Protein AF-A0AAU2PD16-F1 (afdb_monomer)

Radius of gyration: 32.89 Å; Cα contacts (8 Å, |Δi|>4): 254; chains: 1; bounding box: 82×85×107 Å

Secondary structure (DSSP, 8-state):
-------PPPPPP-PPPPPPPHHHHHHHHHHHHTT-SS--SEEEEEEETTTEEEEEEEE-GGGHHHHHHHHHHTT-PPEEEEETTEEEEEEEEEETTEEEEEEEEE-HHHHHHHTT--PPP-------------PPPP---------------------TTS------TTT--BTTBPPTT---EEE-TT--EEETTTS-HHHHHHHT-------TT-----------PPPPP-PPPP-------PPPPPP-----

Sequence (256 aa):
MEQATQTTAPAPTAQEPQPPTFEDAHAVIPLVVLPLEQKPFAVETGEDWPSGWRVHLKFRETRGAGLLEFAALVDVPVTRADTAFGTHLDAITRIRGIEVRASALVSPWEADRLLGTRTPEPTPTVQAEDQAAAHPVPLSTSTLAELPAIMSVLTPNTTPGAEDEGRCVRCGCTDNAACEGGCYWVSNLQLVDLCSACATAEELATMSIIPAEVPDGEQLPAAADTPEPAPIPRLASPLMHRIAVTPALPAEDGQA

Solvent-accessible surface area (backbone atoms only — not comparable to full-atom values): 17164 Å² total; per-residue (Å²): 137,84,82,81,81,79,81,77,76,78,77,80,74,81,75,76,82,76,78,76,48,73,66,58,47,58,64,45,48,62,72,62,52,65,81,41,89,51,68,58,82,44,77,46,78,47,79,43,88,90,73,41,40,33,37,40,37,34,28,47,51,96,37,43,64,30,47,53,49,50,21,62,76,69,74,40,72,77,45,80,45,83,51,101,89,30,28,37,36,39,27,70,50,70,60,92,76,25,39,39,35,33,37,23,55,24,50,60,68,54,49,29,60,73,70,65,45,84,63,78,74,75,72,76,76,73,73,75,75,77,82,75,70,92,73,86,79,79,88,74,87,78,77,94,75,86,85,76,92,73,87,76,75,85,71,84,86,74,62,92,83,63,77,85,71,68,43,18,79,86,82,61,32,30,93,93,46,55,50,92,92,60,56,49,86,39,62,40,99,82,71,47,54,28,31,55,81,71,46,51,75,68,47,55,52,52,66,74,62,68,71,77,77,70,76,90,78,75,81,75,75,77,83,68,86,74,76,81,80,74,84,77,78,81,76,75,79,82,78,82,76,82,80,79,82,77,80,83,78,82,83,82,83,82,83,132

pLDDT: mean 78.24, std 19.33, range [43.53, 98.31]

Foldseek 3Di:
DDDDDDDDDDDPDPDDDDADDLVNQVVVCCVQQVVFPQGAPDWDWDQDPPLGIEIEGEHEQVRVVSVVVSCVVQVFDWDWDQDPQAIKIWTWDDDPSYIYIYIYGYHPVSVCVNVVPPDPDPPPPPPPPPPPDDDDDDDDDDDDDDDDDDPPPDDPPDDPPPDPFQAAPPPRAGPVRADDVGWDWFQAPVRHTHTPVGDDPVSVVVVVPPPPPPDPDDDDPDDDDDPDDDDDPDDDDDDPDPDDDDDDDDDDDDDD

Mean predicted aligned error: 18.47 Å

Structure (mmCIF, N/CA/C/O backbone):
data_AF-A0AAU2PD16-F1
#
_entry.id   AF-A0AAU2PD16-F1
#
loop_
_atom_site.group_PDB
_atom_site.id
_atom_site.type_symbol
_atom_site.label_atom_id
_atom_site.label_alt_id
_atom_site.label_comp_id
_atom_site.label_asym_id
_atom_site.label_entity_id
_atom_site.label_seq_id
_atom_site.pdbx_PDB_ins_code
_atom_site.Cartn_x
_atom_site.Cartn_y
_atom_site.Cartn_z
_atom_site.occupancy
_atom_site.B_iso_or_equiv
_atom_site.auth_seq_id
_atom_site.auth_comp_id
_atom_site.auth_asym_id
_atom_site.auth_atom_id
_atom_site.pdbx_PDB_model_num
ATOM 1 N N . MET A 1 1 ? -43.272 -14.124 60.948 1.00 52.09 1 MET A N 1
ATOM 2 C CA . MET A 1 1 ? -42.737 -14.664 59.683 1.00 52.09 1 MET A CA 1
ATOM 3 C C . MET A 1 1 ? -42.519 -13.475 58.765 1.00 52.09 1 MET A C 1
ATOM 5 O O . MET A 1 1 ? -43.453 -13.046 58.105 1.00 52.09 1 MET A O 1
ATOM 9 N N . GLU A 1 2 ? -41.339 -12.869 58.833 1.00 53.53 2 GLU A N 1
ATOM 10 C CA . GLU A 1 2 ? -40.960 -11.733 57.988 1.00 53.53 2 GLU A CA 1
ATOM 11 C C . GLU A 1 2 ? -40.363 -12.290 56.694 1.00 53.53 2 GLU A C 1
ATOM 13 O O . GLU A 1 2 ? -39.316 -12.934 56.709 1.00 53.53 2 GLU A O 1
ATOM 18 N N . GLN A 1 3 ? -41.076 -12.123 55.580 1.00 59.53 3 GLN A N 1
ATOM 19 C CA . GLN A 1 3 ? -40.548 -12.431 54.256 1.00 59.53 3 GLN A CA 1
ATOM 20 C C . GLN A 1 3 ? -39.703 -11.242 53.799 1.00 59.53 3 GLN A C 1
ATOM 22 O O . GLN A 1 3 ? -40.231 -10.172 53.507 1.00 59.53 3 GLN A O 1
ATOM 27 N N . ALA A 1 4 ? -38.384 -11.427 53.774 1.00 66.88 4 ALA A N 1
ATOM 28 C CA . ALA A 1 4 ? -37.456 -10.460 53.210 1.00 66.88 4 ALA A CA 1
ATOM 29 C C . ALA A 1 4 ? -37.602 -10.447 51.681 1.00 66.88 4 ALA A C 1
ATOM 31 O O . ALA A 1 4 ? -37.248 -11.410 50.999 1.00 66.88 4 ALA A O 1
ATOM 32 N N . THR A 1 5 ? -38.137 -9.355 51.144 1.00 73.56 5 THR A N 1
ATOM 33 C CA . THR A 1 5 ? -38.209 -9.101 49.705 1.00 73.56 5 THR A CA 1
ATOM 34 C C . THR A 1 5 ? -36.791 -8.873 49.179 1.00 73.56 5 THR A C 1
ATOM 36 O O . THR A 1 5 ? -36.165 -7.860 49.486 1.00 73.56 5 THR A O 1
ATOM 39 N N . GLN A 1 6 ? -36.254 -9.820 48.408 1.00 72.69 6 GLN A N 1
ATOM 40 C CA . GLN A 1 6 ? -34.986 -9.627 47.705 1.00 72.69 6 GLN A CA 1
ATOM 41 C C . GLN A 1 6 ? -35.205 -8.676 46.524 1.00 72.69 6 GLN A C 1
ATOM 43 O O . GLN A 1 6 ? -35.798 -9.041 45.509 1.00 72.69 6 GLN A O 1
ATOM 48 N N . THR A 1 7 ? -34.720 -7.443 46.659 1.00 72.44 7 THR A N 1
ATOM 49 C CA . THR A 1 7 ? -34.609 -6.491 45.552 1.00 72.44 7 THR A CA 1
ATOM 50 C C . THR A 1 7 ? -33.578 -7.020 44.558 1.00 72.44 7 THR A C 1
ATOM 52 O O . THR A 1 7 ? -32.378 -7.001 44.823 1.00 72.44 7 THR A O 1
ATOM 55 N N . THR A 1 8 ? -34.045 -7.517 43.415 1.00 77.94 8 THR A N 1
ATOM 56 C CA . THR A 1 8 ? -33.174 -7.911 42.301 1.00 77.94 8 THR A CA 1
ATOM 57 C C . THR A 1 8 ? -32.669 -6.640 41.623 1.00 77.94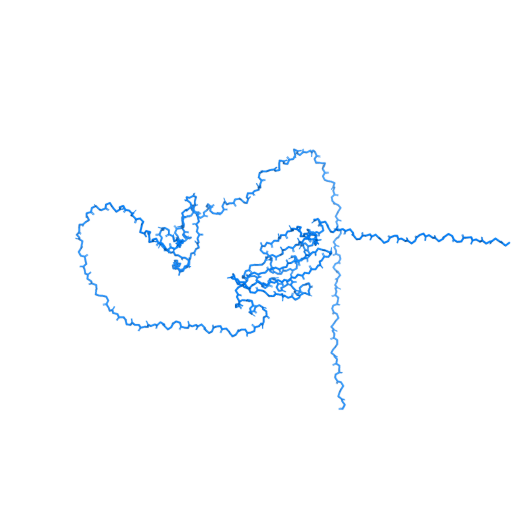 8 THR A C 1
ATOM 59 O O . THR A 1 8 ? -33.468 -5.851 41.118 1.00 77.94 8 THR A O 1
ATOM 62 N N . ALA A 1 9 ? -31.354 -6.409 41.656 1.00 81.38 9 ALA A N 1
ATOM 63 C CA . ALA A 1 9 ? -30.736 -5.288 40.956 1.00 81.38 9 ALA A CA 1
ATOM 64 C C . ALA A 1 9 ? -30.945 -5.439 39.435 1.00 81.38 9 ALA A C 1
ATOM 66 O O . ALA A 1 9 ? -30.851 -6.561 38.927 1.00 81.38 9 ALA A O 1
ATOM 67 N N . PRO A 1 10 ? -31.237 -4.348 38.703 1.00 80.69 10 PRO A N 1
ATOM 68 C CA . PRO A 1 10 ? -31.389 -4.407 37.255 1.00 80.69 10 PRO A CA 1
ATOM 69 C C . PRO A 1 10 ? -30.100 -4.931 36.615 1.00 80.69 10 PRO A C 1
ATOM 71 O O . PRO A 1 10 ? -28.998 -4.545 37.011 1.00 80.69 10 PRO A O 1
ATOM 74 N N . ALA A 1 11 ? -30.249 -5.830 35.639 1.00 80.69 11 ALA A N 1
ATOM 75 C CA . ALA A 1 11 ? -29.126 -6.343 34.868 1.00 80.69 11 ALA A CA 1
ATOM 76 C C . ALA A 1 11 ? -28.382 -5.166 34.210 1.00 80.69 11 ALA A C 1
ATOM 78 O O . ALA A 1 11 ? -29.044 -4.252 33.709 1.00 80.69 11 ALA A O 1
ATOM 79 N N . PRO A 1 12 ? -27.036 -5.158 34.216 1.00 84.94 12 PRO A N 1
ATOM 80 C CA . PRO A 1 12 ? -26.273 -4.101 33.573 1.00 84.94 12 PRO A CA 1
ATOM 81 C C . PRO A 1 12 ? -26.679 -4.029 32.102 1.00 84.94 12 PRO A C 1
ATOM 83 O O . PRO A 1 12 ? -26.596 -5.021 31.376 1.00 84.94 12 PRO A O 1
ATOM 86 N N . THR A 1 13 ? -27.165 -2.865 31.678 1.00 88.00 13 THR A N 1
ATOM 87 C CA . THR A 1 13 ? -27.488 -2.608 30.278 1.00 88.00 13 THR A CA 1
ATOM 88 C C . THR A 1 13 ? -26.213 -2.819 29.471 1.00 88.00 13 THR A C 1
ATOM 90 O O . THR A 1 13 ? -25.194 -2.195 29.768 1.00 88.00 13 THR A O 1
ATOM 93 N N . ALA A 1 14 ? -26.244 -3.725 28.493 1.00 86.56 14 ALA A N 1
ATOM 94 C CA . ALA A 1 14 ? -25.117 -3.924 27.595 1.00 86.56 14 ALA A CA 1
ATOM 95 C C . ALA A 1 14 ? -24.806 -2.583 26.920 1.00 86.56 14 ALA A C 1
ATOM 97 O O . ALA A 1 14 ? -25.652 -2.027 26.222 1.00 86.56 14 ALA A O 1
ATOM 98 N N . GLN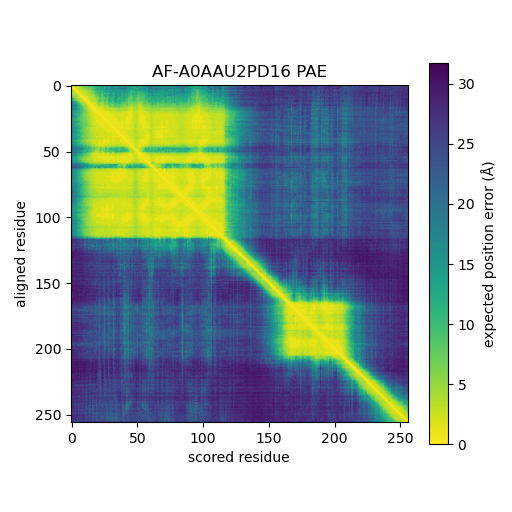 A 1 15 ? -23.627 -2.034 27.204 1.00 84.81 15 GLN A N 1
ATOM 99 C CA . GLN A 1 15 ? -23.193 -0.781 26.610 1.00 84.81 15 GLN A CA 1
ATOM 100 C C . GLN A 1 15 ? -22.997 -1.012 25.113 1.00 84.81 15 GLN A C 1
ATOM 102 O O . GLN A 1 15 ? -22.286 -1.935 24.712 1.00 84.81 15 GLN A O 1
ATOM 107 N N . GLU A 1 16 ? -23.674 -0.206 24.297 1.00 87.00 16 GLU A N 1
ATOM 108 C CA . GLU A 1 16 ? -23.534 -0.260 22.847 1.00 87.00 16 GLU A CA 1
ATOM 109 C C . GLU A 1 16 ? -22.065 0.022 22.489 1.00 87.00 16 GLU A C 1
ATOM 111 O O . GLU A 1 16 ? -21.467 0.942 23.064 1.00 87.00 16 GLU A O 1
ATOM 116 N N . PRO A 1 17 ? -21.438 -0.793 21.621 1.00 86.25 17 PRO A N 1
ATOM 117 C CA . PRO A 1 17 ? -20.046 -0.593 21.252 1.00 86.25 17 PRO A CA 1
ATOM 118 C C . PRO A 1 17 ? -19.889 0.799 20.641 1.00 86.25 17 PRO A C 1
ATOM 120 O O . PRO A 1 17 ? -20.551 1.134 19.660 1.00 86.25 17 PRO A O 1
ATOM 123 N N . GLN A 1 18 ? -19.032 1.622 21.246 1.00 89.94 18 GLN A N 1
ATOM 124 C CA . GLN A 1 18 ? -18.746 2.944 20.702 1.00 89.94 18 GLN A CA 1
ATOM 125 C C . GLN A 1 18 ? -18.066 2.795 19.335 1.00 89.94 18 GLN A C 1
ATOM 127 O O . GLN A 1 18 ? -17.204 1.922 19.183 1.00 89.94 18 GLN A O 1
ATOM 132 N N . PRO A 1 19 ? -18.446 3.614 18.338 1.00 91.06 19 PRO A N 1
ATOM 133 C CA . PRO A 1 19 ? -17.779 3.594 17.050 1.00 91.06 19 PRO A CA 1
ATOM 134 C C . PRO A 1 19 ? -16.311 4.012 17.222 1.00 91.06 19 PRO A C 1
ATOM 136 O O . PRO A 1 19 ? -16.016 4.862 18.067 1.00 91.06 19 PRO A O 1
ATOM 139 N N . PRO A 1 20 ? -15.394 3.432 16.434 1.00 94.31 20 PRO A N 1
ATOM 140 C CA . PRO A 1 20 ? -13.991 3.807 16.487 1.00 94.31 20 PRO A CA 1
ATOM 141 C C . PRO A 1 20 ? -13.785 5.284 16.136 1.00 94.31 20 PRO A C 1
ATOM 143 O O . PRO A 1 20 ? -14.499 5.845 15.302 1.00 94.31 20 PRO A O 1
ATOM 146 N N . THR A 1 21 ? -12.767 5.895 16.733 1.00 95.31 21 THR A N 1
ATOM 147 C CA . THR A 1 21 ? -12.363 7.283 16.482 1.00 95.31 21 THR A CA 1
ATOM 148 C C . THR A 1 21 ? -11.142 7.369 15.557 1.00 95.31 21 THR A C 1
ATOM 150 O O . THR A 1 21 ? -10.461 6.379 15.286 1.00 95.31 21 THR A O 1
ATOM 153 N N . PHE A 1 22 ? -10.823 8.579 15.089 1.00 95.69 22 PHE A N 1
ATOM 154 C CA . PHE A 1 22 ? -9.586 8.847 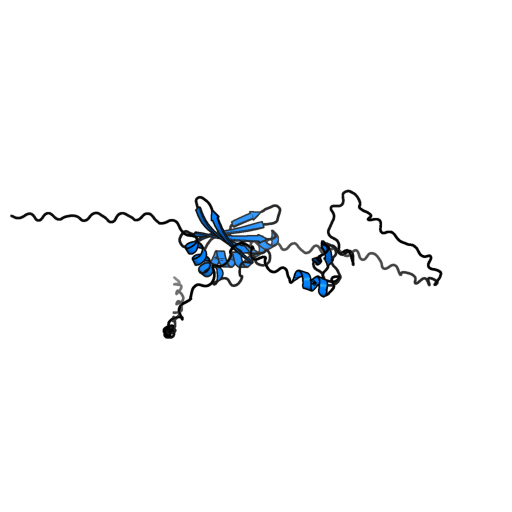14.348 1.00 95.69 22 PHE A CA 1
ATOM 155 C C . PHE A 1 22 ? -8.326 8.521 15.168 1.00 95.69 22 PHE A C 1
ATOM 157 O O . PHE A 1 22 ? -7.347 8.002 14.629 1.00 95.69 22 PHE A O 1
ATOM 164 N N . GLU A 1 23 ? -8.353 8.794 16.476 1.00 96.94 23 GLU A N 1
ATOM 165 C CA . GLU A 1 23 ? -7.248 8.482 17.387 1.00 96.94 23 GLU A CA 1
ATOM 166 C C . GLU A 1 23 ? -7.033 6.967 17.491 1.00 96.94 23 GLU A C 1
ATOM 168 O O . GLU A 1 23 ? -5.894 6.500 17.410 1.00 96.94 23 GLU A O 1
ATOM 173 N N . ASP A 1 24 ? -8.120 6.189 17.553 1.00 96.38 24 ASP A N 1
ATOM 174 C CA . ASP A 1 24 ? -8.054 4.725 17.515 1.00 96.38 24 ASP A CA 1
ATOM 175 C C . ASP A 1 24 ? -7.404 4.230 16.216 1.00 96.38 24 ASP A C 1
ATOM 177 O O . ASP A 1 24 ? -6.543 3.347 16.254 1.00 96.38 24 ASP A O 1
ATOM 181 N N . ALA A 1 25 ? -7.756 4.828 15.070 1.00 97.06 25 ALA A N 1
ATOM 182 C CA . ALA A 1 25 ? -7.154 4.498 13.779 1.00 97.06 25 ALA A CA 1
ATOM 183 C C . ALA A 1 25 ? -5.644 4.793 13.757 1.00 97.06 25 ALA A C 1
ATOM 185 O O . ALA A 1 25 ? -4.845 3.942 13.358 1.00 97.06 25 ALA A O 1
ATOM 186 N N . HIS A 1 26 ? -5.225 5.957 14.259 1.00 97.38 26 HIS A N 1
ATOM 187 C CA . HIS A 1 26 ? -3.807 6.312 14.362 1.00 97.38 26 HIS A CA 1
ATOM 188 C C . HIS A 1 26 ? -3.031 5.402 15.320 1.00 97.38 26 HIS A C 1
ATOM 190 O O . HIS A 1 26 ? -1.882 5.051 15.039 1.00 97.38 26 HIS A O 1
ATOM 196 N N . ALA A 1 27 ? -3.652 4.966 16.417 1.00 97.75 27 ALA A N 1
ATOM 197 C CA . ALA A 1 27 ? -3.045 4.042 17.368 1.00 97.75 27 ALA A CA 1
ATOM 198 C C . ALA A 1 27 ? -2.793 2.644 16.771 1.00 97.75 27 ALA A C 1
ATOM 200 O O . ALA A 1 27 ? -1.928 1.915 17.265 1.00 97.75 27 ALA A O 1
ATOM 201 N N . VAL A 1 28 ? -3.503 2.263 15.702 1.00 97.75 28 VAL A N 1
ATOM 202 C CA . VAL A 1 28 ? -3.284 0.994 14.989 1.00 97.75 28 VAL A CA 1
ATOM 203 C C . VAL A 1 28 ? -2.027 1.029 14.115 1.00 97.75 28 VAL A C 1
ATOM 205 O O . VAL A 1 28 ? -1.348 0.009 14.000 1.00 97.75 28 VAL A O 1
ATOM 208 N N . ILE A 1 29 ? -1.657 2.185 13.556 1.00 98.06 29 ILE A N 1
ATOM 209 C CA . ILE A 1 29 ? -0.507 2.326 12.644 1.00 98.06 29 ILE A CA 1
ATOM 210 C C . ILE A 1 29 ? 0.795 1.738 13.220 1.00 98.06 29 ILE A C 1
ATOM 212 O O . ILE A 1 29 ? 1.386 0.879 12.563 1.00 98.06 29 ILE A O 1
ATOM 216 N N . PRO A 1 30 ? 1.281 2.120 14.420 1.00 98.00 30 PRO A N 1
ATOM 217 C CA . PRO A 1 30 ? 2.531 1.568 14.940 1.00 98.00 30 PRO A CA 1
ATOM 218 C C . PRO A 1 30 ? 2.448 0.062 15.219 1.00 98.00 30 PRO A C 1
ATOM 220 O O . PRO A 1 30 ? 3.465 -0.618 15.113 1.00 98.00 30 PRO A O 1
ATOM 223 N N . LEU A 1 31 ? 1.260 -0.477 15.523 1.00 97.62 31 LEU A N 1
ATOM 224 C CA . LEU A 1 31 ? 1.075 -1.912 15.766 1.00 97.62 31 LEU A CA 1
ATOM 225 C C . LEU A 1 31 ? 1.311 -2.741 14.502 1.00 97.62 31 LEU A C 1
ATOM 227 O O . LEU A 1 31 ? 1.828 -3.850 14.598 1.00 97.62 31 LEU A O 1
ATOM 231 N N . VAL A 1 32 ? 0.953 -2.202 13.333 1.00 97.38 32 VAL A N 1
ATOM 232 C CA . VAL A 1 32 ? 1.101 -2.902 12.049 1.00 97.38 32 VAL A CA 1
ATOM 233 C C . VAL A 1 32 ? 2.365 -2.518 11.297 1.00 97.38 32 VAL A C 1
ATOM 235 O O . VAL A 1 32 ? 2.942 -3.371 10.645 1.00 97.38 32 VAL A O 1
ATOM 238 N N . VAL A 1 33 ? 2.828 -1.267 11.382 1.00 97.56 33 VAL A N 1
ATOM 239 C CA . VAL A 1 33 ? 3.978 -0.790 10.597 1.00 97.56 33 VAL A CA 1
ATOM 240 C C . VAL A 1 33 ? 5.309 -1.110 11.270 1.00 97.56 33 VAL A C 1
ATOM 242 O O . VAL A 1 33 ? 6.275 -1.414 10.570 1.00 97.56 33 VAL A O 1
ATOM 245 N N . LEU A 1 34 ? 5.416 -1.030 12.603 1.00 97.31 34 LEU A N 1
ATOM 246 C CA . LEU A 1 34 ? 6.698 -1.250 13.289 1.00 97.31 34 LEU A CA 1
ATOM 247 C C . LEU A 1 34 ? 7.261 -2.666 13.092 1.00 97.31 34 LEU A C 1
ATOM 249 O O . LEU A 1 34 ? 8.465 -2.740 12.836 1.00 97.31 34 LEU A O 1
ATOM 253 N N . PRO A 1 35 ? 6.456 -3.746 13.131 1.00 97.81 35 PRO A N 1
ATOM 254 C CA . PRO A 1 35 ? 6.973 -5.104 12.957 1.00 97.81 35 PRO A CA 1
ATOM 255 C C . PRO A 1 35 ? 7.452 -5.437 11.537 1.00 97.81 35 PRO A C 1
ATOM 257 O O . PRO A 1 35 ? 8.204 -6.391 11.384 1.00 97.81 35 PRO A O 1
ATOM 260 N N . LEU A 1 36 ? 7.032 -4.685 10.511 1.00 96.25 36 LEU A N 1
ATOM 261 C CA . LEU A 1 36 ? 7.390 -4.980 9.115 1.00 96.25 36 LEU A CA 1
ATOM 262 C C . LEU A 1 36 ? 8.858 -4.660 8.844 1.00 96.25 36 LEU A C 1
ATOM 264 O O . LEU A 1 36 ? 9.325 -3.574 9.198 1.00 96.25 36 LEU A O 1
ATOM 268 N N . GLU A 1 37 ? 9.573 -5.544 8.160 1.00 95.50 37 GLU A N 1
ATOM 269 C CA . GLU A 1 37 ? 10.927 -5.243 7.696 1.00 95.50 37 GLU A CA 1
ATOM 270 C C . GLU A 1 37 ? 10.848 -4.275 6.513 1.00 95.50 37 GLU A C 1
ATOM 272 O O . GLU A 1 37 ? 11.525 -3.241 6.480 1.00 95.50 37 GLU A O 1
ATOM 277 N N . GLN A 1 38 ? 9.928 -4.543 5.587 1.00 95.38 38 GLN A N 1
ATOM 278 C CA . GLN A 1 38 ? 9.648 -3.665 4.460 1.00 95.38 38 GLN A CA 1
ATOM 279 C C . GLN A 1 38 ? 8.554 -2.662 4.804 1.00 95.38 38 GLN A C 1
ATOM 281 O O . GLN A 1 38 ? 7.368 -2.979 4.858 1.00 95.38 38 GLN A O 1
ATOM 286 N N . LYS A 1 39 ? 8.951 -1.402 5.010 1.00 96.56 39 LYS A N 1
ATOM 287 C CA . LYS A 1 39 ? 7.999 -0.329 5.318 1.00 96.56 39 LYS A CA 1
ATOM 288 C C . LYS A 1 39 ? 7.144 0.042 4.095 1.00 96.56 39 LYS A C 1
ATOM 290 O O . LYS A 1 39 ? 7.693 0.143 2.985 1.00 96.56 39 LYS A O 1
ATOM 295 N N . PRO A 1 40 ? 5.835 0.309 4.290 1.00 97.12 40 PRO A N 1
ATOM 296 C CA . PRO A 1 40 ? 4.992 0.869 3.239 1.00 97.12 40 PRO A CA 1
ATOM 297 C C . PRO A 1 40 ? 5.552 2.223 2.788 1.00 97.12 40 PRO A C 1
ATOM 299 O O . PRO A 1 40 ? 6.191 2.933 3.566 1.00 97.12 40 PRO A O 1
ATOM 302 N N . PHE A 1 41 ? 5.338 2.588 1.523 1.00 96.06 41 PHE A N 1
ATOM 303 C CA . PHE A 1 41 ? 5.792 3.889 1.016 1.00 96.06 41 PHE A CA 1
ATOM 304 C C . PHE A 1 41 ? 4.862 5.027 1.445 1.00 96.06 41 PHE A C 1
ATOM 306 O O . PHE A 1 41 ? 5.296 6.173 1.510 1.00 96.06 41 PHE A O 1
ATOM 313 N N . ALA A 1 42 ? 3.594 4.706 1.705 1.00 96.88 42 ALA A N 1
ATOM 314 C CA . ALA A 1 42 ? 2.593 5.630 2.204 1.00 96.88 42 ALA A CA 1
ATOM 315 C C . ALA A 1 42 ? 1.647 4.904 3.164 1.00 96.88 42 ALA A C 1
ATOM 317 O O . ALA A 1 42 ? 1.340 3.721 2.987 1.00 96.88 42 ALA A O 1
ATOM 318 N N . VAL A 1 43 ? 1.193 5.636 4.176 1.00 97.88 43 VAL A N 1
ATOM 319 C CA . VAL A 1 43 ? 0.154 5.217 5.114 1.00 97.88 43 VAL A CA 1
ATOM 320 C C . VAL A 1 43 ? -0.913 6.297 5.090 1.00 97.88 43 VAL A C 1
ATOM 322 O O . VAL A 1 43 ? -0.613 7.458 5.357 1.00 97.88 43 VAL A O 1
ATOM 325 N N . GLU A 1 44 ? -2.136 5.919 4.748 1.00 97.69 44 GLU A N 1
ATOM 326 C CA . GLU A 1 44 ? -3.273 6.834 4.678 1.00 97.69 44 GLU A CA 1
ATOM 327 C C . GLU A 1 44 ? -4.318 6.434 5.713 1.00 97.69 44 GLU A C 1
ATOM 329 O O . GLU A 1 44 ? -4.718 5.272 5.780 1.00 97.69 44 GLU A O 1
ATOM 334 N N . THR A 1 45 ? -4.787 7.399 6.497 1.00 97.69 45 THR A N 1
ATOM 335 C CA . THR A 1 45 ? -5.941 7.232 7.384 1.00 97.69 45 THR A CA 1
ATOM 336 C C . THR A 1 45 ? -7.121 7.947 6.744 1.00 97.69 45 THR A C 1
ATOM 338 O O . THR A 1 45 ? -7.006 9.117 6.384 1.00 97.69 45 THR A O 1
ATOM 341 N N . GLY A 1 46 ? -8.247 7.260 6.581 1.00 95.56 46 GLY A N 1
ATOM 342 C CA . GLY A 1 46 ? -9.443 7.837 5.970 1.00 95.56 46 GLY A CA 1
ATOM 343 C C . GLY A 1 46 ? -10.720 7.319 6.610 1.00 95.56 46 GLY A C 1
ATOM 344 O O . GLY A 1 46 ? -10.713 6.280 7.265 1.00 95.56 46 GLY A O 1
ATOM 345 N N . GLU A 1 47 ? -11.812 8.047 6.419 1.00 95.00 47 GLU A N 1
ATOM 346 C CA . GLU A 1 47 ? -13.150 7.595 6.794 1.00 95.00 47 GLU A CA 1
ATOM 347 C C . GLU A 1 47 ? -13.797 6.915 5.580 1.00 95.00 47 GLU A C 1
ATOM 349 O O . GLU A 1 47 ? -13.850 7.490 4.494 1.00 95.00 47 GLU A O 1
ATOM 354 N N . ASP A 1 48 ? -14.253 5.677 5.754 1.00 88.75 48 ASP A N 1
ATOM 355 C CA . ASP A 1 48 ? -14.986 4.904 4.756 1.00 88.75 48 ASP A CA 1
ATOM 356 C C . ASP A 1 48 ? -16.387 4.633 5.302 1.00 88.75 48 ASP A C 1
ATOM 358 O O . ASP A 1 48 ? -16.583 3.833 6.217 1.00 88.75 48 ASP A O 1
ATOM 362 N N . TRP A 1 49 ? -17.388 5.333 4.781 1.00 76.00 49 TRP A N 1
ATOM 363 C CA . TRP A 1 49 ? -18.765 5.183 5.246 1.00 76.00 49 TRP A CA 1
ATOM 364 C C . TRP A 1 49 ? -19.425 3.973 4.558 1.00 76.00 49 TRP A C 1
ATOM 366 O O . TRP A 1 49 ? -19.338 3.871 3.333 1.00 76.00 49 TRP A O 1
ATOM 376 N N . PRO A 1 50 ? -20.117 3.057 5.270 1.00 81.06 50 PRO A N 1
ATOM 377 C CA . PRO A 1 50 ? -20.478 3.065 6.697 1.00 81.06 50 PRO A CA 1
ATOM 378 C C . PRO A 1 50 ? -19.478 2.350 7.628 1.00 81.06 50 PRO A C 1
ATOM 380 O O . PRO A 1 50 ? -19.755 2.189 8.814 1.00 81.06 50 PRO A O 1
ATOM 383 N N . SER A 1 51 ? -18.358 1.858 7.101 1.00 75.44 51 SER A N 1
ATOM 384 C CA . SER A 1 51 ? -17.370 1.025 7.801 1.00 75.44 51 SER A CA 1
ATOM 385 C C . SER A 1 51 ? -16.631 1.733 8.947 1.00 75.44 51 SER A C 1
ATOM 387 O O . SER A 1 51 ? -16.036 1.054 9.784 1.00 75.44 51 SER A O 1
ATOM 389 N N . GLY A 1 52 ? -16.670 3.068 8.995 1.00 92.31 52 GLY A N 1
ATOM 390 C CA . GLY A 1 52 ? -15.965 3.892 9.974 1.00 92.31 52 GLY A CA 1
ATOM 391 C C . GLY A 1 52 ? -14.576 4.285 9.476 1.00 92.31 52 GLY A C 1
ATOM 392 O O . GLY A 1 52 ? -14.403 4.635 8.315 1.00 92.31 52 GLY A O 1
ATOM 393 N N . TRP A 1 53 ? -13.571 4.244 10.345 1.00 96.06 53 TRP A N 1
ATOM 394 C CA . TRP A 1 53 ? -12.197 4.593 9.977 1.00 96.06 53 TRP A CA 1
ATOM 395 C C . TRP A 1 53 ? -11.440 3.414 9.355 1.00 96.06 53 TRP A C 1
ATOM 397 O O . TRP A 1 53 ? -11.581 2.265 9.786 1.00 96.06 53 TRP A O 1
ATOM 407 N N . ARG A 1 54 ? -10.576 3.720 8.384 1.00 97.19 54 ARG A N 1
ATOM 408 C CA . ARG A 1 54 ? -9.657 2.780 7.739 1.00 97.19 54 ARG A CA 1
ATOM 409 C C . ARG A 1 54 ? -8.218 3.288 7.772 1.00 97.19 54 ARG A C 1
ATOM 411 O O . ARG A 1 54 ? -7.969 4.489 7.654 1.00 97.19 54 ARG A O 1
ATOM 418 N N . VAL A 1 55 ? -7.276 2.356 7.838 1.00 97.81 55 VAL A N 1
ATOM 419 C CA . VAL A 1 55 ? -5.842 2.585 7.632 1.00 97.81 55 VAL A CA 1
ATOM 420 C C . VAL A 1 55 ? -5.412 1.828 6.378 1.00 97.81 55 VAL A C 1
ATOM 422 O O . VAL A 1 55 ? -5.551 0.608 6.305 1.00 97.81 55 VAL A O 1
ATOM 425 N N . HIS A 1 56 ? -4.877 2.534 5.385 1.00 98.25 56 HIS A N 1
ATOM 426 C CA . HIS A 1 56 ? -4.404 1.965 4.124 1.00 98.25 56 HIS A CA 1
ATOM 427 C C . HIS A 1 56 ? -2.877 2.042 4.038 1.00 98.25 56 HIS A C 1
ATOM 429 O O . HIS A 1 56 ? -2.293 3.118 3.932 1.00 98.25 56 HIS A O 1
ATOM 435 N N . LEU A 1 57 ? -2.227 0.881 4.078 1.00 98.06 57 LEU A N 1
ATOM 436 C CA . LEU A 1 57 ? -0.796 0.695 3.868 1.00 98.06 57 LEU A CA 1
ATOM 437 C C . LEU A 1 57 ? -0.539 0.464 2.374 1.00 98.06 57 LEU A C 1
ATOM 439 O O . LEU A 1 57 ? -0.995 -0.532 1.811 1.00 98.06 57 LEU A O 1
ATOM 443 N N . LYS A 1 58 ? 0.198 1.363 1.721 1.00 97.94 58 LYS A N 1
ATOM 444 C CA . LYS A 1 58 ? 0.513 1.237 0.294 1.00 97.94 58 LYS A CA 1
ATOM 445 C C . LYS A 1 58 ? 1.957 0.793 0.099 1.00 97.94 58 LYS A C 1
ATOM 447 O O . LYS A 1 58 ? 2.893 1.410 0.617 1.00 97.94 58 LYS A O 1
ATOM 452 N N . PHE A 1 59 ? 2.144 -0.256 -0.691 1.00 97.19 59 PHE A N 1
ATOM 453 C CA . PHE A 1 59 ? 3.441 -0.794 -1.087 1.00 97.19 59 PHE A CA 1
ATOM 454 C C . PHE A 1 59 ? 3.677 -0.533 -2.580 1.00 97.19 59 PHE A C 1
ATOM 456 O O . PHE A 1 59 ? 2.745 -0.527 -3.382 1.00 97.19 59 PHE A O 1
ATOM 463 N N . ARG A 1 60 ? 4.931 -0.249 -2.951 1.00 90.25 60 ARG A N 1
ATOM 464 C CA . ARG A 1 60 ? 5.327 -0.071 -4.359 1.00 90.25 60 ARG A CA 1
ATOM 465 C C . ARG A 1 60 ? 5.564 -1.425 -5.016 1.00 90.25 60 ARG A C 1
ATOM 467 O O . ARG A 1 60 ? 5.781 -2.407 -4.313 1.00 90.25 60 ARG A O 1
ATOM 474 N N . GLU A 1 61 ? 5.638 -1.427 -6.344 1.00 77.06 61 GLU A N 1
ATOM 475 C CA . GLU A 1 61 ? 5.910 -2.617 -7.153 1.00 77.06 61 GLU A CA 1
ATOM 476 C C . GLU A 1 61 ? 7.131 -3.411 -6.656 1.00 77.06 61 GLU A C 1
ATOM 478 O O . GLU A 1 61 ? 7.021 -4.585 -6.321 1.00 77.06 61 GLU A O 1
ATOM 483 N N . THR A 1 62 ? 8.274 -2.747 -6.461 1.00 76.94 62 THR A N 1
ATOM 484 C CA . THR A 1 62 ? 9.513 -3.390 -5.979 1.00 76.94 62 THR A CA 1
ATOM 485 C C . THR A 1 62 ? 9.484 -3.806 -4.504 1.00 76.94 62 THR A C 1
ATOM 487 O O . THR A 1 62 ? 10.447 -4.388 -4.009 1.00 76.94 62 THR A O 1
ATOM 490 N N . ARG A 1 63 ? 8.404 -3.491 -3.779 1.00 79.56 63 ARG A N 1
ATOM 491 C CA . ARG A 1 63 ? 8.212 -3.779 -2.349 1.00 79.56 63 ARG A CA 1
ATOM 492 C C . ARG A 1 63 ? 6.936 -4.578 -2.079 1.00 79.56 63 ARG A C 1
ATOM 494 O O . ARG A 1 63 ? 6.431 -4.547 -0.958 1.00 79.56 63 ARG A O 1
ATOM 501 N N . GLY A 1 64 ? 6.418 -5.307 -3.072 1.00 88.75 64 GLY A N 1
ATOM 502 C CA . GLY A 1 64 ? 5.248 -6.177 -2.893 1.00 88.75 64 GLY A CA 1
ATOM 503 C C . GLY A 1 64 ? 5.432 -7.229 -1.788 1.00 88.75 64 GLY A C 1
ATOM 504 O O . GLY A 1 64 ? 4.463 -7.645 -1.161 1.00 88.75 64 GLY A O 1
ATOM 505 N N . ALA A 1 65 ? 6.675 -7.586 -1.457 1.00 94.00 65 ALA A N 1
ATOM 506 C CA . ALA A 1 65 ? 6.985 -8.468 -0.334 1.00 94.00 65 ALA A CA 1
ATOM 507 C C . ALA A 1 65 ? 6.573 -7.892 1.039 1.00 94.00 65 ALA A C 1
ATOM 509 O O . ALA A 1 65 ? 6.150 -8.660 1.897 1.00 94.00 65 ALA A O 1
ATOM 510 N N . GLY A 1 66 ? 6.571 -6.565 1.230 1.00 95.81 66 GLY A N 1
ATOM 511 C CA . GLY A 1 66 ? 6.058 -5.952 2.463 1.00 95.81 66 GLY A CA 1
ATOM 512 C C . GLY A 1 66 ? 4.553 -6.168 2.676 1.00 95.81 66 GLY A C 1
ATOM 513 O O . GLY A 1 66 ? 4.098 -6.288 3.813 1.00 95.81 66 GLY A O 1
ATOM 514 N N . LEU A 1 67 ? 3.779 -6.304 1.592 1.00 97.25 67 LEU A N 1
ATOM 515 C CA . LEU A 1 67 ? 2.371 -6.701 1.676 1.00 97.25 67 LEU A CA 1
ATOM 516 C C . LEU A 1 67 ? 2.225 -8.156 2.141 1.00 97.25 67 LEU A C 1
ATOM 518 O O . LEU A 1 67 ? 1.333 -8.442 2.937 1.00 97.25 67 LEU A O 1
ATOM 522 N N . LEU A 1 68 ? 3.100 -9.063 1.689 1.00 96.56 68 LEU A N 1
ATOM 523 C CA . LEU A 1 68 ? 3.104 -10.457 2.150 1.00 96.56 68 LEU A CA 1
ATOM 524 C C . LEU A 1 68 ? 3.520 -10.564 3.623 1.00 96.56 68 LEU A C 1
ATOM 526 O O . LEU A 1 68 ? 2.914 -11.329 4.368 1.00 96.56 68 LEU A O 1
ATOM 530 N N . GLU A 1 69 ? 4.512 -9.774 4.053 1.00 96.50 69 GLU A N 1
ATOM 531 C CA . GLU A 1 69 ? 4.905 -9.660 5.465 1.00 96.50 69 GLU A CA 1
ATOM 532 C C . GLU A 1 69 ? 3.721 -9.206 6.327 1.00 96.50 69 GLU A C 1
ATOM 534 O O . GLU A 1 69 ? 3.438 -9.816 7.356 1.00 96.50 69 GLU A O 1
ATOM 539 N N . PHE A 1 70 ? 2.989 -8.176 5.887 1.00 97.62 70 PHE A N 1
ATOM 540 C CA . PHE A 1 70 ? 1.774 -7.729 6.567 1.00 97.62 70 PHE A CA 1
ATOM 541 C C . PHE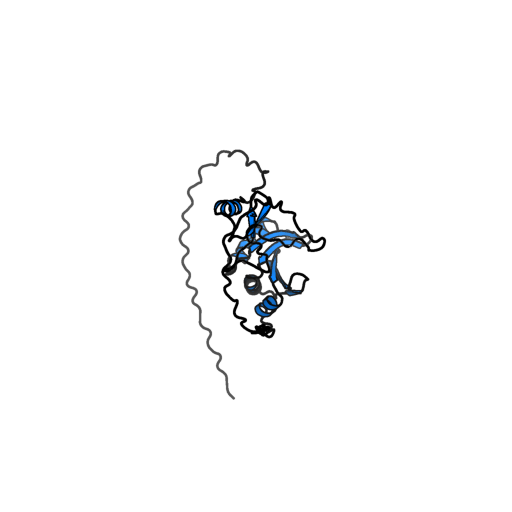 A 1 70 ? 0.708 -8.828 6.615 1.00 97.62 70 PHE A C 1
ATOM 543 O O . PHE A 1 70 ? 0.169 -9.104 7.683 1.00 97.62 70 PHE A O 1
ATOM 550 N N . ALA A 1 71 ? 0.419 -9.471 5.483 1.00 97.94 71 ALA A N 1
ATOM 551 C CA . ALA A 1 71 ? -0.583 -10.528 5.400 1.00 97.94 71 ALA A CA 1
ATOM 552 C C . ALA A 1 71 ? -0.266 -11.691 6.355 1.00 97.94 71 ALA A C 1
ATOM 554 O O . ALA A 1 71 ? -1.154 -12.168 7.060 1.00 97.94 71 ALA A O 1
ATOM 555 N N . ALA A 1 72 ? 1.009 -12.081 6.447 1.00 97.00 72 ALA A N 1
ATOM 556 C CA . ALA A 1 72 ? 1.486 -13.081 7.397 1.00 97.00 72 ALA A CA 1
ATOM 557 C C . ALA A 1 72 ? 1.400 -12.602 8.858 1.00 97.00 72 ALA A C 1
ATOM 559 O O . ALA A 1 72 ? 1.005 -13.374 9.728 1.00 97.00 72 ALA A O 1
ATOM 560 N N . LEU A 1 73 ? 1.730 -11.334 9.138 1.00 97.25 73 LEU A N 1
ATOM 561 C CA . LEU A 1 73 ? 1.658 -10.745 10.482 1.00 97.25 73 LEU A CA 1
ATOM 562 C C . LEU A 1 73 ? 0.238 -10.793 11.065 1.00 97.25 73 LEU A C 1
ATOM 564 O O . LEU A 1 73 ? 0.077 -10.999 12.267 1.00 97.25 73 LEU A O 1
ATOM 568 N N . VAL A 1 74 ? -0.779 -10.579 10.228 1.00 97.75 74 VAL A N 1
ATOM 569 C CA . VAL A 1 74 ? -2.191 -10.533 10.648 1.00 97.75 74 VAL A CA 1
ATOM 570 C C . VAL A 1 74 ? -2.989 -11.789 10.282 1.00 97.75 74 VAL A C 1
ATOM 572 O O . VAL A 1 74 ? -4.202 -11.797 10.481 1.00 97.75 74 VAL A O 1
ATOM 575 N N . ASP A 1 75 ? -2.322 -12.824 9.764 1.00 97.44 75 ASP A N 1
ATOM 576 C CA . ASP A 1 75 ? -2.902 -14.106 9.338 1.00 97.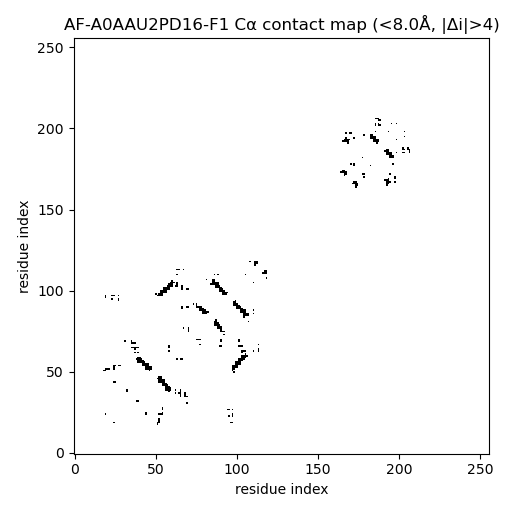44 75 ASP A CA 1
ATOM 577 C C . ASP A 1 75 ? -4.123 -13.955 8.407 1.00 97.44 75 ASP A C 1
ATOM 579 O O . ASP A 1 75 ? -5.197 -14.515 8.637 1.00 97.44 75 ASP A O 1
ATOM 583 N N . VAL A 1 76 ? -3.977 -13.151 7.346 1.00 97.62 76 VAL A N 1
ATOM 584 C CA . VAL A 1 76 ? -5.022 -12.975 6.322 1.00 97.62 76 VAL A CA 1
ATOM 585 C C . VAL A 1 76 ? -4.517 -13.350 4.931 1.00 97.62 76 VAL A C 1
ATOM 587 O O . VAL A 1 76 ? -3.359 -13.090 4.599 1.00 97.62 76 VAL A O 1
ATOM 590 N N . PRO A 1 77 ? -5.368 -13.941 4.074 1.00 97.38 77 PRO A N 1
ATOM 591 C CA . PRO A 1 77 ? -4.978 -14.259 2.710 1.00 97.38 77 PRO A CA 1
ATOM 592 C C . PRO A 1 77 ? -4.814 -12.990 1.867 1.00 97.38 77 PRO A C 1
ATOM 594 O O . PRO A 1 77 ? -5.543 -12.009 2.028 1.00 97.38 77 PRO A O 1
ATOM 597 N N . VAL A 1 78 ? -3.894 -13.051 0.906 1.00 97.50 78 VAL A N 1
ATOM 598 C CA . VAL A 1 78 ? -3.744 -12.025 -0.129 1.00 97.50 78 VAL A CA 1
ATOM 599 C C . VAL A 1 78 ? -4.703 -12.324 -1.275 1.00 97.50 78 VAL A C 1
ATOM 601 O O . VAL A 1 78 ? -4.739 -13.431 -1.810 1.00 97.50 78 VAL A O 1
ATOM 604 N N . THR A 1 79 ? -5.475 -11.318 -1.660 1.00 97.81 79 THR A N 1
ATOM 605 C CA . THR A 1 79 ? -6.366 -11.337 -2.820 1.00 97.81 79 THR A CA 1
ATOM 606 C C . THR A 1 79 ? -5.688 -10.691 -4.023 1.00 97.81 79 THR A C 1
ATOM 608 O O . THR A 1 79 ? -4.821 -9.830 -3.876 1.00 97.81 79 THR A O 1
ATOM 611 N N . ARG A 1 80 ? -6.078 -11.132 -5.222 1.00 97.31 80 ARG A N 1
ATOM 612 C CA . ARG A 1 80 ? -5.515 -10.698 -6.502 1.00 97.31 80 ARG A CA 1
ATOM 613 C C . ARG A 1 80 ? -6.620 -10.150 -7.397 1.00 97.31 80 ARG A C 1
ATOM 615 O O . ARG A 1 80 ? -7.654 -10.798 -7.548 1.00 97.31 80 ARG A O 1
ATOM 622 N N . ALA A 1 81 ? -6.365 -9.018 -8.043 1.00 97.25 81 ALA A N 1
ATOM 623 C CA . ALA A 1 81 ? -7.200 -8.472 -9.105 1.00 97.25 81 ALA A CA 1
ATOM 624 C C . ALA A 1 81 ? -6.323 -7.937 -10.246 1.00 97.25 81 ALA A C 1
ATOM 626 O O . ALA A 1 81 ? -5.520 -7.029 -10.043 1.00 97.25 81 ALA A O 1
ATOM 627 N N . ASP A 1 82 ? -6.470 -8.487 -11.450 1.00 96.38 82 ASP A N 1
ATOM 628 C CA . ASP A 1 82 ? -5.757 -7.983 -12.625 1.00 96.38 82 ASP A CA 1
ATOM 629 C C . ASP A 1 82 ? -6.463 -6.732 -13.177 1.00 96.38 82 ASP A C 1
ATOM 631 O O . ASP A 1 82 ? -7.688 -6.681 -13.302 1.00 96.38 82 ASP A O 1
ATOM 635 N N . THR A 1 83 ? -5.681 -5.704 -13.493 1.00 95.94 83 THR A N 1
ATOM 636 C CA . THR A 1 83 ? -6.144 -4.397 -13.974 1.00 95.94 83 THR A CA 1
ATOM 637 C C . THR A 1 83 ? -5.380 -3.995 -15.236 1.00 95.94 83 THR A C 1
ATOM 639 O O . THR A 1 83 ? -4.362 -4.598 -15.576 1.00 95.94 83 THR A O 1
ATOM 642 N N . ALA A 1 84 ? -5.819 -2.931 -15.914 1.00 94.00 84 ALA A N 1
ATOM 643 C CA . ALA A 1 84 ? -5.097 -2.385 -17.068 1.00 94.00 84 ALA A CA 1
ATOM 644 C C . ALA A 1 84 ? -3.671 -1.895 -16.730 1.00 94.00 84 ALA A C 1
ATOM 646 O O . ALA A 1 84 ? -2.847 -1.769 -17.628 1.00 94.00 84 ALA A O 1
ATOM 647 N N . PHE A 1 85 ? -3.377 -1.637 -15.451 1.00 91.56 85 PHE A N 1
ATOM 648 C CA . PHE A 1 85 ? -2.099 -1.093 -14.979 1.00 91.56 85 PHE A CA 1
ATOM 649 C C . PHE A 1 85 ? -1.186 -2.143 -14.327 1.00 91.56 85 PHE A C 1
ATOM 651 O O . PHE A 1 85 ? -0.140 -1.793 -13.792 1.00 91.56 85 PHE A O 1
ATOM 658 N N . GLY A 1 86 ? -1.586 -3.418 -14.331 1.00 94.44 86 GLY A N 1
ATOM 659 C CA . GLY A 1 86 ? -0.885 -4.503 -13.644 1.00 94.44 86 GLY A CA 1
ATOM 660 C C . GLY A 1 86 ? -1.802 -5.282 -12.708 1.00 94.44 86 GLY A C 1
ATOM 661 O O . GLY A 1 86 ? -3.028 -5.169 -12.761 1.00 94.44 86 GLY A O 1
ATOM 662 N N . THR A 1 87 ? -1.209 -6.079 -11.834 1.00 96.38 87 THR A N 1
ATOM 663 C CA . THR A 1 87 ? -1.912 -6.914 -10.865 1.00 96.38 87 THR A CA 1
ATOM 664 C C . THR A 1 87 ? -1.954 -6.216 -9.508 1.00 96.38 87 THR A C 1
ATOM 666 O O . THR A 1 87 ? -0.923 -5.942 -8.893 1.00 96.38 87 THR A O 1
ATOM 669 N N . HIS A 1 88 ? -3.162 -5.918 -9.034 1.00 97.25 88 HIS A N 1
ATOM 670 C CA . HIS A 1 88 ? -3.400 -5.370 -7.706 1.00 97.25 88 HIS A CA 1
ATOM 671 C C . HIS A 1 88 ? -3.495 -6.510 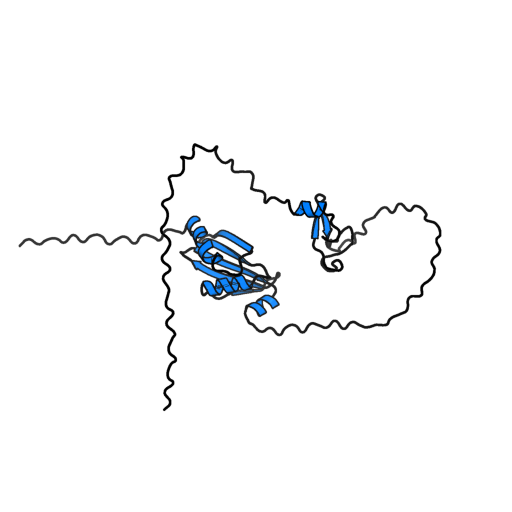-6.689 1.00 97.25 88 HIS A C 1
ATOM 673 O O . HIS A 1 88 ? -4.330 -7.410 -6.820 1.00 97.25 88 HIS A O 1
ATOM 679 N N . LEU A 1 89 ? -2.627 -6.471 -5.685 1.00 97.44 89 LEU A N 1
ATOM 680 C CA . LEU A 1 89 ? -2.635 -7.367 -4.538 1.00 97.44 89 LEU A CA 1
ATOM 681 C C . LEU A 1 89 ? -3.198 -6.621 -3.332 1.00 97.44 89 LEU A C 1
ATOM 683 O O . LEU A 1 89 ? -2.804 -5.484 -3.074 1.00 97.44 89 LEU A O 1
ATOM 687 N N . ASP A 1 90 ? -4.092 -7.267 -2.591 1.00 98.06 90 ASP A N 1
ATOM 688 C CA . ASP A 1 90 ? -4.770 -6.686 -1.431 1.00 98.06 90 ASP A CA 1
ATOM 689 C C . ASP A 1 90 ? -4.837 -7.682 -0.270 1.00 98.06 90 ASP A C 1
ATOM 691 O O . ASP A 1 90 ? -5.207 -8.841 -0.457 1.00 98.06 90 ASP A O 1
ATOM 695 N N . ALA A 1 91 ? -4.566 -7.210 0.943 1.00 98.06 91 ALA A N 1
ATOM 696 C CA . ALA A 1 91 ? -4.807 -7.923 2.195 1.00 98.06 91 ALA A CA 1
ATOM 697 C C . ALA A 1 91 ? -5.601 -7.012 3.140 1.00 98.06 91 ALA A C 1
ATOM 699 O O . ALA A 1 91 ? -5.193 -5.879 3.396 1.00 98.06 91 ALA A O 1
ATOM 700 N N . ILE A 1 92 ? -6.743 -7.484 3.642 1.00 97.81 92 ILE A N 1
ATOM 701 C CA . ILE A 1 92 ? -7.664 -6.686 4.464 1.00 97.81 92 ILE A CA 1
ATOM 702 C C . ILE A 1 92 ? -7.928 -7.424 5.774 1.00 97.81 92 ILE A C 1
ATOM 704 O O . ILE A 1 92 ? -8.253 -8.610 5.771 1.00 97.81 92 ILE A O 1
ATOM 708 N N . THR A 1 93 ? -7.809 -6.716 6.894 1.00 97.62 93 THR A N 1
ATOM 709 C CA . THR A 1 93 ? -8.114 -7.233 8.234 1.00 97.62 93 THR A CA 1
ATOM 710 C C . THR A 1 93 ? -8.793 -6.165 9.094 1.00 97.62 93 THR A C 1
ATOM 712 O O . THR A 1 93 ? -8.907 -5.006 8.692 1.00 97.62 93 THR A O 1
ATOM 715 N N . ARG A 1 94 ? -9.234 -6.537 10.300 1.00 96.75 94 ARG A N 1
ATOM 716 C CA . ARG A 1 94 ? -9.714 -5.592 11.316 1.00 96.75 94 ARG A CA 1
ATOM 717 C C . ARG A 1 94 ? -8.894 -5.690 12.591 1.00 96.75 94 ARG A C 1
ATOM 719 O O . ARG A 1 94 ? -8.810 -6.751 13.200 1.00 96.75 94 ARG A O 1
ATOM 726 N N . ILE A 1 95 ? -8.366 -4.556 13.043 1.00 96.50 95 ILE A N 1
ATOM 727 C CA . ILE A 1 95 ? -7.603 -4.441 14.288 1.00 96.50 95 ILE A CA 1
ATOM 728 C C . ILE A 1 95 ? -8.309 -3.418 15.168 1.00 96.50 95 ILE A C 1
ATOM 730 O O . ILE A 1 95 ? -8.443 -2.259 14.796 1.00 96.50 95 ILE A O 1
ATOM 734 N N . ARG A 1 96 ? -8.797 -3.853 16.338 1.00 94.62 96 ARG A N 1
ATOM 735 C CA . ARG A 1 96 ? -9.575 -3.008 17.271 1.00 94.62 96 ARG A CA 1
ATOM 736 C C . ARG A 1 96 ? -10.798 -2.335 16.623 1.00 94.62 96 ARG A C 1
ATOM 738 O O . ARG A 1 96 ? -11.144 -1.213 16.957 1.00 94.62 96 ARG A O 1
ATOM 745 N N . GLY A 1 97 ? -11.445 -3.021 15.680 1.00 93.56 97 GLY A N 1
ATOM 746 C CA . GLY A 1 97 ? -12.601 -2.488 14.950 1.00 93.56 97 GLY A CA 1
ATOM 747 C C . GLY A 1 97 ? -12.257 -1.542 13.793 1.00 93.56 97 GLY A C 1
ATOM 748 O O . GLY A 1 97 ? -13.153 -1.217 13.025 1.00 93.56 97 GLY A O 1
ATOM 749 N N . ILE A 1 98 ? -10.985 -1.168 13.619 1.00 96.19 98 ILE A N 1
ATOM 750 C CA . ILE A 1 98 ? -10.488 -0.385 12.480 1.00 96.19 98 ILE A CA 1
ATOM 751 C C . ILE A 1 98 ? -10.166 -1.323 11.322 1.00 96.19 98 ILE A C 1
ATOM 753 O O . ILE A 1 98 ? -9.481 -2.331 11.518 1.00 96.19 98 ILE A O 1
ATOM 757 N N . GLU A 1 99 ? -10.622 -0.996 10.115 1.00 96.62 99 GLU A N 1
ATOM 758 C CA . GLU A 1 99 ? -10.192 -1.708 8.912 1.00 96.62 99 GLU A CA 1
ATOM 759 C C . GLU A 1 99 ? -8.745 -1.341 8.571 1.00 96.62 99 GLU A C 1
ATOM 761 O O . GLU A 1 99 ? -8.401 -0.166 8.453 1.00 96.62 99 GLU A O 1
ATOM 766 N N . VAL A 1 100 ? -7.893 -2.348 8.397 1.00 97.75 100 VAL A N 1
ATOM 767 C CA . VAL A 1 100 ? -6.523 -2.162 7.921 1.00 97.75 100 VAL A CA 1
ATOM 768 C C . VAL A 1 100 ? -6.377 -2.879 6.593 1.00 97.75 100 VAL A C 1
ATOM 770 O O . VAL A 1 100 ? -6.498 -4.103 6.521 1.00 97.75 100 VAL A O 1
ATOM 773 N N . ARG A 1 101 ? -6.106 -2.105 5.545 1.00 97.94 101 ARG A N 1
ATOM 774 C CA . ARG A 1 101 ? -5.876 -2.591 4.187 1.00 97.94 101 ARG A CA 1
ATOM 775 C C . ARG A 1 101 ? -4.415 -2.402 3.824 1.00 97.94 101 ARG A C 1
ATOM 777 O O . ARG A 1 101 ? -3.907 -1.292 3.912 1.00 97.94 101 ARG A O 1
ATOM 784 N N . ALA A 1 102 ? -3.755 -3.450 3.361 1.00 98.31 102 ALA A N 1
ATOM 785 C CA . ALA A 1 102 ? -2.482 -3.354 2.665 1.00 98.31 102 ALA A CA 1
ATOM 786 C C . ALA A 1 102 ? -2.707 -3.596 1.177 1.00 98.31 102 ALA A C 1
ATOM 788 O O . ALA A 1 102 ? -3.381 -4.563 0.824 1.00 98.31 102 ALA A O 1
ATOM 789 N N . SER A 1 103 ? -2.138 -2.750 0.316 1.00 98.06 103 SER A N 1
ATOM 790 C CA . SER A 1 103 ? -2.208 -2.958 -1.131 1.00 98.06 103 SER A CA 1
ATOM 791 C C . SER A 1 103 ? -0.882 -2.727 -1.846 1.00 98.06 103 SER A C 1
ATOM 793 O O . SER A 1 103 ? -0.048 -1.927 -1.412 1.00 98.06 103 SER A O 1
ATOM 795 N N . ALA A 1 104 ? -0.694 -3.437 -2.955 1.00 97.50 104 ALA A N 1
ATOM 796 C CA . ALA A 1 104 ? 0.432 -3.282 -3.864 1.00 97.50 104 ALA A CA 1
ATOM 797 C C . ALA A 1 104 ? -0.061 -3.399 -5.309 1.00 97.50 104 ALA A C 1
ATOM 799 O O . ALA A 1 104 ? -0.838 -4.297 -5.625 1.00 97.50 104 ALA A O 1
ATOM 800 N N . LEU A 1 105 ? 0.407 -2.518 -6.192 1.00 96.75 105 LEU A N 1
ATOM 801 C CA . LEU A 1 105 ? 0.255 -2.680 -7.638 1.00 96.75 105 LEU A CA 1
ATOM 802 C C . LEU A 1 105 ? 1.597 -3.160 -8.192 1.00 96.75 105 LEU A C 1
ATOM 804 O O . LEU A 1 105 ? 2.607 -2.478 -8.021 1.00 96.75 105 LEU A O 1
ATOM 808 N N . VAL A 1 106 ? 1.606 -4.346 -8.791 1.00 95.81 106 VAL A N 1
ATOM 809 C CA . VAL A 1 106 ? 2.808 -5.020 -9.301 1.00 95.81 106 VAL A CA 1
ATOM 810 C C . VAL A 1 106 ? 2.579 -5.506 -10.730 1.00 95.81 106 VAL A C 1
ATOM 812 O O . VAL A 1 106 ? 1.436 -5.709 -11.141 1.00 95.81 106 VAL A O 1
ATOM 815 N N . SER A 1 107 ? 3.638 -5.743 -11.501 1.00 94.12 107 SER A N 1
ATOM 816 C CA . SER A 1 107 ? 3.502 -6.474 -12.763 1.00 94.12 107 SER A CA 1
ATOM 817 C C . SER A 1 107 ? 2.941 -7.897 -12.550 1.00 94.12 107 SER A C 1
ATOM 819 O O . SER A 1 107 ? 3.125 -8.487 -11.480 1.00 94.12 107 SER A O 1
ATOM 821 N N . PRO A 1 108 ? 2.285 -8.498 -13.562 1.00 93.56 108 PRO A N 1
ATOM 822 C CA . PRO A 1 108 ? 1.749 -9.859 -13.453 1.00 93.56 108 PRO A CA 1
ATOM 823 C C . PRO A 1 108 ? 2.806 -10.916 -13.106 1.00 93.56 108 PRO A C 1
ATOM 825 O O . PRO A 1 108 ? 2.559 -11.787 -12.277 1.00 93.56 108 PRO A O 1
ATOM 828 N N . TRP A 1 109 ? 4.001 -10.809 -13.698 1.00 91.38 109 TRP A N 1
ATOM 829 C CA . TRP A 1 109 ? 5.122 -11.705 -13.396 1.00 91.38 109 TRP A CA 1
ATOM 830 C C . TRP A 1 109 ? 5.569 -11.583 -11.935 1.00 91.38 109 TRP A C 1
ATOM 832 O O . TRP A 1 109 ? 5.796 -12.591 -11.265 1.00 91.38 109 TRP A O 1
ATOM 842 N N . GLU A 1 110 ? 5.656 -10.356 -11.421 1.00 93.25 110 GLU A N 1
ATOM 843 C CA . GLU A 1 110 ? 6.038 -10.108 -10.034 1.00 93.25 110 GLU A CA 1
ATOM 844 C C . GLU A 1 110 ? 4.969 -10.629 -9.062 1.00 93.25 110 GLU A C 1
ATOM 846 O O . GLU A 1 110 ? 5.312 -11.251 -8.058 1.00 93.25 110 GLU A O 1
ATOM 851 N N . ALA A 1 111 ? 3.678 -10.463 -9.377 1.00 94.12 111 ALA A N 1
ATOM 852 C CA . ALA A 1 111 ? 2.592 -11.070 -8.605 1.00 94.12 111 ALA A CA 1
ATOM 853 C C . ALA A 1 111 ? 2.717 -12.596 -8.544 1.00 94.12 111 ALA A C 1
ATOM 855 O O . ALA A 1 111 ? 2.596 -13.176 -7.465 1.00 94.12 111 ALA A O 1
ATOM 856 N N . ASP A 1 112 ? 2.994 -13.244 -9.677 1.00 92.88 112 ASP A N 1
ATOM 857 C CA . ASP A 1 112 ? 3.146 -14.694 -9.724 1.00 92.88 112 ASP A CA 1
ATOM 858 C C . ASP A 1 112 ? 4.342 -15.163 -8.881 1.00 92.88 112 ASP A C 1
ATOM 860 O O . ASP A 1 112 ? 4.221 -16.106 -8.091 1.00 92.88 112 ASP A O 1
ATOM 864 N N . ARG A 1 113 ? 5.476 -14.457 -8.996 1.00 91.88 113 ARG A N 1
ATOM 865 C CA . ARG A 1 113 ? 6.692 -14.693 -8.209 1.00 91.88 113 ARG A CA 1
ATOM 866 C C . ARG A 1 113 ? 6.431 -14.551 -6.709 1.00 91.88 113 ARG A C 1
ATOM 868 O O . ARG A 1 113 ? 6.848 -15.411 -5.935 1.00 91.88 113 ARG A O 1
ATOM 875 N N . LEU A 1 114 ? 5.756 -13.476 -6.302 1.00 93.38 114 LEU A N 1
ATOM 876 C CA . LEU A 1 114 ? 5.432 -13.172 -4.907 1.00 93.38 114 LEU A CA 1
ATOM 877 C C . LEU A 1 114 ? 4.475 -14.203 -4.302 1.00 93.38 114 LEU A C 1
ATOM 879 O O . LEU A 1 114 ? 4.685 -14.649 -3.178 1.00 93.38 114 LEU A O 1
ATOM 883 N N . LEU A 1 115 ? 3.452 -14.620 -5.048 1.00 93.94 115 LEU A N 1
ATOM 884 C CA . LEU A 1 115 ? 2.453 -15.582 -4.576 1.00 93.94 115 LEU A CA 1
ATOM 885 C C . LEU A 1 115 ? 2.924 -17.043 -4.669 1.00 93.94 115 LEU A C 1
ATOM 887 O O . LEU A 1 115 ? 2.171 -17.959 -4.340 1.00 93.94 115 LEU A O 1
ATOM 891 N N . GLY A 1 116 ? 4.158 -17.286 -5.121 1.00 89.44 116 GLY A N 1
ATOM 892 C CA . GLY A 1 116 ? 4.715 -18.632 -5.255 1.00 89.44 116 GLY A CA 1
ATOM 893 C C . GLY A 1 116 ? 4.048 -19.477 -6.347 1.00 89.44 116 GLY A C 1
ATOM 894 O O . GLY A 1 116 ? 4.363 -20.661 -6.493 1.00 89.44 116 GLY A O 1
ATOM 895 N N . THR A 1 117 ? 3.155 -18.893 -7.146 1.00 75.81 117 THR A N 1
ATOM 896 C CA . THR A 1 117 ? 2.693 -19.481 -8.401 1.00 75.81 117 THR A CA 1
ATOM 897 C C . THR A 1 117 ? 3.878 -19.494 -9.352 1.00 75.81 117 THR A C 1
ATOM 899 O O . THR A 1 117 ? 4.290 -18.462 -9.868 1.00 75.81 117 THR A O 1
ATOM 902 N N . ARG A 1 118 ? 4.477 -20.671 -9.558 1.00 48.28 118 ARG A N 1
ATOM 903 C CA . ARG A 1 118 ? 5.510 -20.862 -10.581 1.00 48.28 118 ARG A CA 1
ATOM 904 C C . ARG A 1 118 ? 4.906 -20.609 -11.958 1.00 48.28 118 ARG A C 1
ATOM 906 O O . ARG A 1 118 ? 4.486 -21.546 -12.634 1.00 48.28 118 ARG A O 1
ATOM 913 N N . THR A 1 119 ? 4.903 -19.360 -12.385 1.00 51.97 119 THR A N 1
ATOM 914 C CA . THR A 1 119 ? 4.826 -19.036 -13.799 1.00 51.97 119 THR A CA 1
ATOM 915 C C . THR A 1 119 ? 6.200 -19.359 -14.374 1.00 51.97 119 THR A C 1
ATOM 917 O O . THR A 1 119 ? 7.204 -18.934 -13.793 1.00 51.97 119 THR A O 1
ATOM 920 N N . PRO A 1 120 ? 6.293 -20.191 -15.429 1.00 52.72 120 PRO A N 1
ATOM 921 C CA . PRO A 1 120 ? 7.569 -20.446 -16.077 1.00 52.72 120 PRO A CA 1
ATOM 922 C C . PRO A 1 120 ? 8.176 -19.093 -16.436 1.00 52.72 120 PRO A C 1
ATOM 924 O O . PRO A 1 120 ? 7.533 -18.289 -17.111 1.00 52.72 120 PRO A O 1
ATOM 927 N N . GLU A 1 121 ? 9.373 -18.836 -15.907 1.00 54.59 121 GLU A N 1
ATOM 928 C CA . GLU A 1 121 ? 10.152 -17.642 -16.209 1.00 54.59 121 GLU A CA 1
ATOM 929 C C . GLU A 1 121 ? 10.124 -17.459 -17.729 1.00 54.59 121 GLU A C 1
ATOM 931 O O . GLU A 1 121 ? 10.451 -18.423 -18.439 1.00 54.59 121 GLU A O 1
ATOM 936 N N . PRO A 1 122 ? 9.636 -16.313 -18.248 1.00 56.69 122 PRO A N 1
ATOM 937 C CA . PRO A 1 122 ? 9.625 -16.093 -19.680 1.00 56.69 122 PRO A CA 1
ATOM 938 C C . PRO A 1 122 ? 11.071 -16.246 -20.117 1.00 56.69 122 PRO A C 1
ATOM 940 O O . PRO A 1 122 ? 11.926 -15.462 -19.712 1.00 56.69 122 PRO A O 1
ATOM 943 N N . THR A 1 123 ? 11.352 -17.326 -20.854 1.00 62.59 123 THR A N 1
ATOM 944 C CA . THR A 1 123 ? 12.694 -17.588 -21.362 1.00 62.59 123 THR A CA 1
ATOM 945 C C . THR A 1 123 ? 13.099 -16.305 -22.060 1.00 62.59 123 THR A C 1
ATOM 947 O O . THR A 1 123 ? 12.349 -15.897 -22.952 1.00 62.59 123 THR A O 1
ATOM 950 N N . PRO A 1 124 ? 14.173 -15.621 -21.616 1.00 62.97 124 PRO A N 1
ATOM 951 C CA . PRO A 1 124 ? 14.558 -14.360 -22.213 1.00 62.97 124 PRO A CA 1
ATOM 952 C C . PRO A 1 124 ? 14.648 -14.638 -23.699 1.00 62.97 124 PRO A C 1
ATOM 954 O O . PRO A 1 124 ? 15.402 -15.520 -24.121 1.00 62.97 124 PRO A O 1
ATOM 957 N N . THR A 1 125 ? 13.784 -13.984 -24.474 1.00 58.75 125 THR A N 1
ATOM 958 C CA . THR A 1 125 ? 13.861 -14.042 -25.921 1.00 58.75 125 THR A CA 1
ATOM 959 C C . THR A 1 125 ? 15.220 -13.452 -26.213 1.00 58.75 125 THR A C 1
ATOM 961 O O . THR A 1 125 ? 15.387 -12.236 -26.162 1.00 58.75 125 THR A O 1
ATOM 964 N N . VAL A 1 126 ? 16.216 -14.322 -26.395 1.00 59.12 126 VAL A N 1
ATOM 965 C CA . VAL A 1 126 ? 17.510 -13.959 -26.939 1.00 59.12 126 VAL A CA 1
ATOM 966 C C . VAL A 1 126 ? 17.128 -13.309 -28.250 1.00 59.12 126 VAL A C 1
ATOM 968 O O . VAL A 1 126 ? 16.719 -13.993 -29.189 1.00 59.12 126 VAL A O 1
ATOM 971 N N . GLN A 1 127 ? 17.115 -11.977 -28.260 1.00 54.28 127 GLN A N 1
ATOM 972 C CA . GLN A 1 127 ? 17.077 -11.230 -29.491 1.00 54.28 127 GLN A CA 1
ATOM 973 C C . GLN A 1 127 ? 18.319 -11.725 -30.201 1.00 54.28 127 GLN A C 1
ATOM 975 O O . GLN A 1 127 ? 19.437 -11.451 -29.770 1.00 54.28 127 GLN A O 1
ATOM 980 N N . ALA A 1 128 ? 18.103 -12.609 -31.171 1.00 52.72 128 ALA A N 1
ATOM 981 C CA . ALA A 1 128 ? 19.136 -13.037 -32.070 1.00 52.72 128 ALA A CA 1
ATOM 982 C C . ALA A 1 128 ? 19.625 -11.743 -32.707 1.00 52.72 128 ALA A C 1
ATOM 984 O O . ALA A 1 128 ? 18.950 -11.174 -33.564 1.00 52.72 128 ALA A O 1
ATOM 985 N N . GLU A 1 129 ? 20.739 -11.236 -32.182 1.00 52.06 129 GLU A N 1
ATOM 986 C CA . GLU A 1 129 ? 21.585 -10.281 -32.856 1.00 52.06 129 GLU A CA 1
ATOM 987 C C . GLU A 1 129 ? 21.859 -10.907 -34.213 1.00 52.06 129 GLU A C 1
ATOM 989 O O . GLU A 1 129 ? 22.642 -11.850 -34.357 1.00 52.06 129 GLU A O 1
ATOM 994 N N . ASP A 1 130 ? 21.114 -10.422 -35.197 1.00 52.47 130 ASP A N 1
ATOM 995 C CA . ASP A 1 130 ? 21.432 -10.576 -36.592 1.00 52.47 130 ASP A CA 1
ATOM 996 C C . ASP A 1 130 ? 22.798 -9.908 -36.762 1.00 52.47 130 ASP A C 1
ATOM 998 O O . ASP A 1 130 ? 22.921 -8.695 -36.942 1.00 52.47 130 ASP A O 1
ATOM 1002 N N . GLN A 1 131 ? 23.852 -10.710 -36.584 1.00 58.25 131 GLN A N 1
ATOM 1003 C CA . GLN A 1 131 ? 25.216 -10.419 -36.997 1.00 58.25 131 GLN A CA 1
ATOM 1004 C C . GLN A 1 131 ? 25.235 -10.330 -38.527 1.00 58.25 131 GLN A C 1
ATOM 1006 O O . GLN A 1 131 ? 25.835 -11.148 -39.225 1.00 58.25 131 GLN A O 1
ATOM 1011 N N . ALA A 1 132 ? 24.573 -9.313 -39.067 1.00 51.28 132 ALA A N 1
ATOM 1012 C CA . ALA A 1 132 ? 24.638 -8.949 -40.461 1.00 51.28 132 ALA A CA 1
ATOM 1013 C C . ALA A 1 132 ? 25.822 -7.993 -40.650 1.00 51.28 132 ALA A C 1
ATOM 1015 O O . ALA A 1 132 ? 25.711 -6.776 -40.560 1.00 51.28 132 ALA A O 1
ATOM 1016 N N . ALA A 1 133 ? 26.970 -8.617 -40.914 1.00 51.22 133 ALA A N 1
ATOM 1017 C CA . ALA A 1 133 ? 28.051 -8.123 -41.759 1.00 51.22 133 ALA A CA 1
ATOM 1018 C C . ALA A 1 133 ? 28.642 -6.735 -41.441 1.00 51.22 133 ALA A C 1
ATOM 1020 O O . ALA A 1 133 ? 28.172 -5.681 -41.866 1.00 51.22 133 ALA A O 1
ATOM 1021 N N . ALA A 1 134 ? 29.833 -6.786 -40.846 1.00 54.03 134 ALA A N 1
ATOM 1022 C CA . ALA A 1 134 ? 30.849 -5.754 -40.954 1.00 54.03 134 ALA A CA 1
ATOM 1023 C C . ALA A 1 134 ? 31.099 -5.369 -42.428 1.00 54.03 134 ALA A C 1
ATOM 1025 O O . ALA A 1 134 ? 31.778 -6.084 -43.166 1.00 54.03 134 ALA A O 1
ATOM 1026 N N . HIS A 1 135 ? 30.601 -4.206 -42.842 1.00 56.88 135 HIS A N 1
ATOM 1027 C CA . HIS A 1 135 ? 31.140 -3.493 -43.993 1.00 56.88 135 HIS A CA 1
ATOM 1028 C C . HIS A 1 135 ? 32.199 -2.491 -43.503 1.00 56.88 135 HIS A C 1
ATOM 1030 O O . HIS A 1 135 ? 31.893 -1.652 -42.654 1.00 56.88 135 HIS A O 1
ATOM 1036 N N . PRO A 1 136 ? 33.449 -2.551 -44.002 1.00 61.56 136 PRO A N 1
ATOM 1037 C CA . PRO A 1 136 ? 34.472 -1.574 -43.656 1.00 61.56 136 PRO A CA 1
ATOM 1038 C C . PRO A 1 136 ? 34.092 -0.206 -44.232 1.00 61.56 136 PRO A C 1
ATOM 1040 O O . PRO A 1 136 ? 33.962 -0.047 -45.445 1.00 61.56 136 PRO A O 1
ATOM 1043 N N . VAL A 1 137 ? 33.927 0.785 -43.359 1.00 66.31 137 VAL A N 1
ATOM 1044 C CA . VAL A 1 137 ? 33.753 2.189 -43.748 1.00 66.31 137 VAL A CA 1
ATOM 1045 C C . VAL A 1 137 ? 35.102 2.715 -44.264 1.00 66.31 137 VAL A C 1
ATOM 1047 O O . VAL A 1 137 ? 36.072 2.720 -43.501 1.00 66.31 137 VAL A O 1
ATOM 1050 N N . PRO A 1 138 ? 35.224 3.153 -45.532 1.00 60.19 138 PRO A N 1
ATOM 1051 C CA . PRO A 1 138 ? 36.448 3.781 -46.009 1.00 60.19 138 PRO A CA 1
ATOM 1052 C C . PRO A 1 138 ? 36.597 5.184 -45.406 1.00 60.19 138 PRO A C 1
ATOM 1054 O O . PRO A 1 138 ? 35.739 6.051 -45.575 1.00 60.19 138 PRO A O 1
ATOM 1057 N N . LEU A 1 139 ? 37.729 5.413 -44.739 1.00 55.19 139 LEU A N 1
ATOM 1058 C CA . LEU A 1 139 ? 38.205 6.727 -44.305 1.00 55.19 139 LEU A CA 1
ATOM 1059 C C . LEU A 1 139 ? 38.490 7.598 -45.534 1.00 55.19 139 LEU A C 1
ATOM 1061 O O . LEU A 1 139 ? 39.578 7.550 -46.104 1.00 55.19 139 LEU A O 1
ATOM 1065 N N . SER A 1 140 ? 37.505 8.388 -45.953 1.00 48.28 140 SER A N 1
ATOM 1066 C CA . SER A 1 140 ? 37.722 9.460 -46.921 1.00 48.28 140 SER A CA 1
ATOM 1067 C C . SER A 1 140 ? 38.092 10.746 -46.189 1.00 48.28 140 SER A C 1
ATOM 1069 O O . SER A 1 140 ? 37.383 11.225 -45.308 1.00 48.28 140 SER A O 1
ATOM 1071 N N . THR A 1 141 ? 39.250 11.277 -46.563 1.00 57.97 141 THR A N 1
ATOM 1072 C CA . THR A 1 141 ? 39.785 12.584 -46.196 1.00 57.97 141 THR A CA 1
ATOM 1073 C C . THR A 1 141 ? 38.847 13.686 -46.685 1.00 57.97 141 THR A C 1
ATOM 1075 O O . THR A 1 141 ? 38.853 14.016 -47.871 1.00 57.97 141 THR A O 1
ATOM 1078 N N . SER A 1 142 ? 38.053 14.264 -45.785 1.00 56.91 142 SER A N 1
ATOM 1079 C CA . SER A 1 142 ? 37.242 15.444 -46.092 1.00 56.91 142 SER A CA 1
ATOM 1080 C C . SER A 1 142 ? 37.973 16.714 -45.676 1.00 56.91 142 SER A C 1
ATOM 1082 O O . SER A 1 142 ? 38.061 17.085 -44.509 1.00 56.91 142 SER A O 1
ATOM 1084 N N . THR A 1 143 ? 38.540 17.320 -46.708 1.00 51.00 143 THR A N 1
ATOM 1085 C CA . THR A 1 143 ? 38.906 18.715 -46.931 1.00 51.00 143 THR A CA 1
ATOM 1086 C C . THR A 1 143 ? 38.224 19.734 -46.004 1.00 51.00 143 THR A C 1
ATOM 1088 O O . THR A 1 143 ? 37.003 19.862 -45.980 1.00 51.00 143 THR A O 1
ATOM 1091 N N . LEU A 1 144 ? 39.050 20.526 -45.314 1.00 53.56 144 LEU A N 1
ATOM 1092 C CA . LEU A 1 144 ? 38.708 21.832 -44.746 1.00 53.56 144 LEU A CA 1
ATOM 1093 C C . LEU A 1 144 ? 38.363 22.806 -45.885 1.00 53.56 144 LEU A C 1
ATOM 1095 O O . LEU A 1 144 ? 39.268 23.281 -46.568 1.00 53.56 144 LEU A O 1
ATOM 1099 N N . ALA A 1 145 ? 37.083 23.117 -46.088 1.00 53.53 145 ALA A N 1
ATOM 1100 C CA . ALA A 1 145 ? 36.664 24.255 -46.904 1.00 53.53 145 ALA A CA 1
ATOM 1101 C C . ALA A 1 145 ? 35.333 24.842 -46.399 1.00 53.53 145 ALA A C 1
ATOM 1103 O O . ALA A 1 145 ? 34.310 24.169 -46.391 1.00 53.53 145 ALA A O 1
ATOM 1104 N N . GLU A 1 146 ? 35.428 26.105 -45.979 1.00 51.03 146 GLU A N 1
ATOM 1105 C CA . GLU A 1 146 ? 34.405 27.162 -45.962 1.00 51.03 146 GLU A CA 1
ATOM 1106 C C . GLU A 1 146 ? 33.047 26.891 -45.290 1.00 51.03 146 GLU A C 1
ATOM 1108 O O . GLU A 1 146 ? 32.135 26.279 -45.835 1.00 51.03 146 GLU A O 1
ATOM 1113 N N . LEU A 1 147 ? 32.890 27.504 -44.112 1.00 47.97 147 LEU A N 1
ATOM 1114 C CA . LEU A 1 147 ? 31.614 27.763 -43.450 1.00 47.97 147 LEU A CA 1
ATOM 1115 C C . LEU A 1 147 ? 30.925 28.989 -44.083 1.00 47.97 147 LEU A C 1
ATOM 1117 O O . LEU A 1 147 ? 31.397 30.108 -43.862 1.00 47.97 147 LEU A O 1
ATOM 1121 N N . PRO A 1 148 ? 29.779 28.856 -44.774 1.00 55.91 148 PRO A N 1
ATOM 1122 C CA . PRO A 1 148 ? 28.816 29.940 -44.830 1.00 55.91 148 PRO A CA 1
ATOM 1123 C C . PRO A 1 148 ? 28.017 29.969 -43.520 1.00 55.91 148 PRO A C 1
ATOM 1125 O O . PRO A 1 148 ? 27.591 28.942 -42.995 1.00 55.91 148 PRO A O 1
ATOM 1128 N N . ALA A 1 149 ? 27.816 31.171 -42.987 1.00 54.91 149 ALA A N 1
ATOM 1129 C CA . ALA A 1 149 ? 26.937 31.424 -41.857 1.00 54.91 149 ALA A CA 1
ATOM 1130 C C . ALA A 1 149 ? 25.492 31.044 -42.224 1.00 54.91 149 ALA A C 1
ATOM 1132 O O . ALA A 1 149 ? 24.829 31.759 -42.973 1.00 54.91 149 ALA A O 1
ATOM 1133 N N . ILE A 1 150 ? 25.001 29.922 -41.694 1.00 52.81 150 ILE A N 1
ATOM 1134 C CA . ILE A 1 150 ? 23.592 29.537 -41.786 1.00 52.81 150 ILE A CA 1
ATOM 1135 C C . ILE A 1 150 ? 22.979 29.761 -40.407 1.00 52.81 150 ILE A C 1
ATOM 1137 O O . ILE A 1 150 ? 23.216 29.006 -39.465 1.00 52.81 150 ILE A O 1
ATOM 1141 N N . MET A 1 151 ? 22.197 30.834 -40.290 1.00 48.84 151 MET A N 1
ATOM 1142 C CA . MET A 1 151 ? 21.228 30.999 -39.213 1.00 48.84 151 MET A CA 1
ATOM 1143 C C . MET A 1 151 ? 20.160 29.907 -39.364 1.00 48.84 151 MET A C 1
ATOM 1145 O O . MET A 1 151 ? 19.151 30.106 -40.038 1.00 48.84 151 MET A O 1
ATOM 1149 N N . SER A 1 152 ? 20.390 28.736 -38.769 1.00 43.53 152 SER A N 1
ATOM 1150 C CA . SER A 1 152 ? 19.361 27.704 -38.639 1.00 43.53 152 SER A CA 1
ATOM 1151 C C . SER A 1 152 ? 18.360 28.134 -37.575 1.00 43.53 152 SER A C 1
ATOM 1153 O O . SER A 1 152 ? 18.559 27.946 -36.377 1.00 43.53 152 SER A O 1
ATOM 1155 N N . VAL A 1 153 ? 17.269 28.732 -38.041 1.00 48.69 153 VAL A N 1
ATOM 1156 C CA . VAL A 1 153 ? 16.020 28.829 -37.291 1.00 48.69 153 VAL A CA 1
ATOM 1157 C C . VAL A 1 153 ? 15.503 27.400 -37.111 1.00 48.69 153 VAL A C 1
ATOM 1159 O O . VAL A 1 153 ? 15.069 26.764 -38.071 1.00 48.69 153 VAL A O 1
ATOM 1162 N N . LEU A 1 154 ? 15.600 26.891 -35.883 1.00 46.53 154 LEU A N 1
ATOM 1163 C CA . LEU A 1 154 ? 14.977 25.648 -35.433 1.00 46.53 154 LEU A CA 1
ATOM 1164 C C . LEU A 1 154 ? 13.466 25.739 -35.681 1.00 46.53 154 LEU A C 1
ATOM 1166 O O . LEU A 1 154 ? 12.736 26.363 -34.915 1.00 46.53 154 LEU A O 1
ATOM 1170 N N . THR A 1 155 ? 12.999 25.142 -36.773 1.00 47.38 155 THR A N 1
ATOM 1171 C CA . THR A 1 155 ? 11.578 24.852 -36.963 1.00 47.38 155 THR A CA 1
ATOM 1172 C C . THR A 1 155 ? 11.303 23.505 -36.296 1.00 47.38 155 THR A C 1
ATOM 1174 O O . THR A 1 155 ? 11.938 22.514 -36.661 1.00 47.38 155 THR A O 1
ATOM 1177 N N . PRO A 1 156 ? 10.419 23.438 -35.285 1.00 52.84 156 PRO A N 1
ATOM 1178 C CA . PRO A 1 156 ? 10.039 22.170 -34.686 1.00 52.84 156 PRO A CA 1
ATOM 1179 C C . PRO A 1 156 ? 9.296 21.345 -35.739 1.00 52.84 156 PRO A C 1
ATOM 1181 O O . PRO A 1 156 ? 8.239 21.733 -36.233 1.00 52.84 156 PRO A O 1
ATOM 1184 N N . ASN A 1 157 ? 9.891 20.218 -36.120 1.00 46.84 157 ASN A N 1
ATOM 1185 C CA . ASN A 1 157 ? 9.279 19.234 -36.999 1.00 46.84 157 ASN A CA 1
ATOM 1186 C C . ASN A 1 157 ? 8.263 18.425 -36.176 1.00 46.84 157 ASN A C 1
ATOM 1188 O O . ASN A 1 157 ? 8.546 17.312 -35.741 1.00 46.84 157 ASN A O 1
ATOM 1192 N N . THR A 1 158 ? 7.121 19.036 -35.864 1.00 52.03 158 THR A N 1
ATOM 1193 C CA . THR A 1 158 ? 6.032 18.380 -35.137 1.00 52.03 158 THR A CA 1
ATOM 1194 C C . THR A 1 158 ? 5.184 17.612 -36.144 1.00 52.03 158 THR A C 1
ATOM 1196 O O . THR A 1 158 ? 4.353 18.194 -36.840 1.00 52.03 158 THR A O 1
ATOM 1199 N N . THR A 1 159 ? 5.410 16.304 -36.258 1.00 51.25 159 THR A N 1
ATOM 1200 C CA . THR A 1 159 ? 4.519 15.410 -37.004 1.00 51.25 159 THR A CA 1
ATOM 1201 C C . THR A 1 159 ? 3.184 15.333 -36.251 1.00 51.25 159 THR A C 1
ATOM 1203 O O . THR A 1 159 ? 3.165 14.852 -35.118 1.00 51.25 159 THR A O 1
ATOM 1206 N N . PRO A 1 160 ? 2.061 15.803 -36.822 1.00 48.69 160 PRO A N 1
ATOM 1207 C CA . PRO A 1 160 ? 0.781 15.798 -36.128 1.00 48.69 160 PRO A CA 1
ATOM 1208 C C . PRO A 1 160 ? 0.291 14.353 -35.978 1.00 48.69 160 PRO A C 1
ATOM 1210 O O . PRO A 1 160 ? -0.057 13.711 -36.968 1.00 48.69 160 PRO A O 1
ATOM 1213 N N . GLY A 1 161 ? 0.293 13.838 -34.747 1.00 57.62 161 GLY A N 1
ATOM 1214 C CA . GLY A 1 161 ? -0.200 12.496 -34.411 1.00 57.62 161 GLY A CA 1
ATOM 1215 C C . GLY A 1 161 ? 0.815 11.569 -33.741 1.00 57.62 161 GLY A C 1
ATOM 1216 O O . GLY A 1 161 ? 0.425 10.485 -33.322 1.00 57.62 161 GLY A O 1
ATOM 1217 N N . ALA A 1 162 ? 2.080 11.979 -33.605 1.00 58.62 162 ALA A N 1
ATOM 1218 C CA . ALA A 1 162 ? 2.949 11.394 -32.593 1.00 58.62 162 ALA A CA 1
ATOM 1219 C C . ALA A 1 162 ? 2.598 12.076 -31.270 1.00 58.62 162 ALA A C 1
ATOM 1221 O O . ALA A 1 162 ? 2.755 13.289 -31.140 1.00 58.62 162 ALA A O 1
ATOM 1222 N N . GLU A 1 163 ? 2.030 11.320 -30.338 1.00 60.12 163 GLU A N 1
ATOM 1223 C CA . GLU A 1 163 ? 1.873 11.751 -28.951 1.00 60.12 163 GLU A CA 1
ATOM 1224 C C . GLU A 1 163 ? 3.252 12.244 -28.486 1.00 60.12 163 GLU A C 1
ATOM 1226 O O . GLU A 1 163 ? 4.242 11.563 -28.751 1.00 60.12 163 GLU A O 1
ATOM 1231 N N . ASP A 1 164 ? 3.337 13.466 -27.944 1.00 66.38 164 ASP A N 1
ATOM 1232 C CA . ASP A 1 164 ? 4.602 14.120 -27.578 1.00 66.38 164 ASP A CA 1
ATOM 1233 C C . ASP A 1 164 ? 5.320 13.280 -26.510 1.00 66.38 164 ASP A C 1
ATOM 1235 O O . ASP A 1 164 ? 5.150 13.468 -25.306 1.00 66.38 164 ASP A O 1
ATOM 1239 N N . GLU A 1 165 ? 6.092 12.296 -26.963 1.00 82.25 165 GLU A N 1
ATOM 1240 C CA . GLU A 1 165 ? 6.938 11.475 -26.117 1.00 82.25 165 GLU A CA 1
ATOM 1241 C C . GLU A 1 165 ? 8.020 12.400 -25.559 1.00 82.25 165 GLU A C 1
ATOM 1243 O O . GLU A 1 165 ? 8.784 13.024 -26.313 1.00 82.25 165 GLU A O 1
ATOM 1248 N N . GLY A 1 166 ? 8.029 12.544 -24.231 1.00 88.75 166 GLY A N 1
ATOM 1249 C CA . GLY A 1 166 ? 8.997 13.366 -23.519 1.00 88.75 166 GLY A CA 1
ATOM 1250 C C . GLY A 1 166 ? 10.408 12.989 -23.961 1.00 88.75 166 GLY A C 1
ATOM 1251 O O . GLY A 1 166 ? 10.819 11.830 -23.876 1.00 88.75 166 GLY A O 1
ATOM 1252 N N . ARG A 1 167 ? 11.148 13.967 -24.487 1.00 94.62 167 ARG A N 1
ATOM 1253 C CA . ARG A 1 167 ? 12.533 13.786 -24.933 1.00 94.62 167 ARG A CA 1
ATOM 1254 C C . ARG A 1 167 ? 13.416 14.845 -24.306 1.00 94.62 167 ARG A C 1
ATOM 1256 O O . ARG A 1 167 ? 13.041 16.015 -24.242 1.00 94.62 167 ARG A O 1
ATOM 1263 N N . CYS A 1 168 ? 14.626 14.467 -23.907 1.00 95.44 168 CYS A N 1
ATOM 1264 C CA . CYS A 1 168 ? 15.561 15.430 -23.352 1.00 95.44 168 CYS A CA 1
ATOM 1265 C C . CYS A 1 168 ? 15.945 16.441 -24.431 1.00 95.44 168 CYS A C 1
ATOM 1267 O O . CYS A 1 168 ? 16.496 16.068 -25.465 1.00 95.44 168 CYS A O 1
ATOM 1269 N N . VAL A 1 169 ? 15.744 17.735 -24.180 1.00 95.12 169 VAL A N 1
ATOM 1270 C CA . VAL A 1 169 ? 16.051 18.763 -25.192 1.00 95.12 169 VAL A CA 1
ATOM 1271 C C . VAL A 1 169 ? 17.546 18.901 -25.511 1.00 95.12 169 VAL A C 1
ATOM 1273 O O . VAL A 1 169 ? 17.896 19.521 -26.512 1.00 95.12 169 VAL A O 1
ATOM 1276 N N . ARG A 1 170 ? 18.438 18.352 -24.667 1.00 95.88 170 ARG A N 1
ATOM 1277 C CA . ARG A 1 170 ? 19.901 18.424 -24.849 1.00 95.88 170 ARG A CA 1
ATOM 1278 C C . ARG A 1 170 ? 20.463 17.231 -25.620 1.00 95.88 170 ARG A C 1
ATOM 1280 O O . ARG A 1 170 ? 21.203 17.441 -26.574 1.00 95.88 170 ARG A O 1
ATOM 1287 N N . CYS A 1 171 ? 20.140 16.001 -25.220 1.00 96.19 171 CYS A N 1
ATOM 1288 C CA . CYS A 1 171 ? 20.686 14.791 -25.855 1.00 96.19 171 CYS A CA 1
ATOM 1289 C C . CYS A 1 171 ? 19.672 13.991 -26.678 1.00 96.19 171 CYS A C 1
ATOM 1291 O O . CYS A 1 171 ? 20.068 13.065 -27.377 1.00 96.19 171 CYS A O 1
ATOM 1293 N N . GLY A 1 172 ? 18.381 14.317 -26.599 1.00 95.75 172 GLY A N 1
ATOM 1294 C CA . GLY A 1 172 ? 17.323 13.611 -27.320 1.00 95.75 172 GLY A CA 1
ATOM 1295 C C . GLY A 1 172 ? 16.960 12.234 -26.764 1.00 95.75 172 GLY A C 1
ATOM 1296 O O . GLY A 1 172 ? 16.159 11.555 -27.398 1.00 95.75 172 GLY A O 1
ATOM 1297 N N . CYS A 1 173 ? 17.513 11.812 -25.618 1.00 96.31 173 CYS A N 1
ATOM 1298 C CA . CYS A 1 173 ? 17.106 10.551 -24.988 1.00 96.31 173 CYS A CA 1
ATOM 1299 C C . CYS A 1 173 ? 15.610 10.561 -24.639 1.00 96.31 173 CYS A C 1
ATOM 1301 O O . CYS A 1 173 ? 15.042 11.625 -24.370 1.00 96.31 173 CYS A O 1
ATOM 1303 N N . THR A 1 174 ? 15.000 9.380 -24.654 1.00 95.62 174 THR A N 1
ATOM 1304 C CA . THR A 1 174 ? 13.594 9.132 -24.296 1.00 95.62 174 THR A CA 1
ATOM 1305 C C . THR A 1 174 ? 13.519 8.034 -23.235 1.00 95.62 174 THR A C 1
ATOM 1307 O O . THR A 1 174 ? 14.537 7.410 -22.922 1.00 95.62 174 THR A O 1
ATOM 1310 N N . ASP A 1 175 ? 12.322 7.745 -22.714 1.00 90.50 175 ASP A N 1
ATOM 1311 C CA . ASP A 1 175 ? 12.105 6.621 -21.787 1.00 90.50 175 ASP A CA 1
ATOM 1312 C C . ASP A 1 175 ? 12.555 5.274 -22.372 1.00 90.50 175 ASP A C 1
ATOM 1314 O O . ASP A 1 175 ? 13.086 4.420 -21.663 1.00 90.50 175 ASP A O 1
ATOM 1318 N N . ASN A 1 176 ? 12.402 5.107 -23.688 1.00 92.50 176 ASN A N 1
ATOM 1319 C CA . ASN A 1 176 ? 12.764 3.890 -24.412 1.00 92.50 176 ASN A CA 1
ATOM 1320 C C . ASN A 1 176 ? 14.217 3.887 -24.923 1.00 92.50 176 ASN A C 1
ATOM 1322 O O . ASN A 1 176 ? 14.707 2.861 -25.394 1.00 92.50 176 ASN A O 1
ATOM 1326 N N . ALA A 1 177 ? 14.910 5.027 -24.850 1.00 94.94 177 ALA A N 1
ATOM 1327 C CA . ALA A 1 177 ? 16.265 5.213 -25.361 1.00 94.94 177 ALA A CA 1
ATOM 1328 C C . ALA A 1 177 ? 17.070 6.135 -24.431 1.00 94.94 177 ALA A C 1
ATOM 1330 O O . ALA A 1 177 ? 17.408 7.267 -24.788 1.00 94.94 177 ALA A O 1
ATOM 1331 N N . ALA A 1 178 ? 17.352 5.648 -23.219 1.00 95.56 178 ALA A N 1
ATOM 1332 C CA . ALA A 1 178 ? 18.129 6.368 -22.213 1.00 95.56 178 ALA A CA 1
ATOM 1333 C C . ALA A 1 178 ? 19.592 6.596 -22.645 1.00 95.56 178 ALA A C 1
ATOM 1335 O O . ALA A 1 178 ? 20.126 5.909 -23.518 1.00 95.56 178 ALA A O 1
ATOM 1336 N N . CYS A 1 179 ? 20.266 7.553 -22.000 1.00 96.12 179 CYS A N 1
ATOM 1337 C CA . CYS A 1 179 ? 21.703 7.763 -22.180 1.00 96.12 179 CYS A CA 1
ATOM 1338 C C . CYS A 1 179 ? 22.522 6.508 -21.825 1.00 96.12 179 CYS A C 1
ATOM 1340 O O . CYS A 1 179 ? 22.106 5.685 -21.008 1.00 96.12 179 CYS A O 1
ATOM 1342 N N . GLU A 1 180 ? 23.731 6.401 -22.382 1.00 93.62 180 GLU A N 1
ATOM 1343 C CA . GLU A 1 180 ? 24.690 5.361 -22.001 1.00 93.62 180 GLU A CA 1
ATOM 1344 C C . GLU A 1 180 ? 25.004 5.458 -20.496 1.00 93.62 180 GLU A C 1
ATOM 1346 O O . GLU A 1 180 ? 25.371 6.519 -19.993 1.00 93.62 180 GLU A O 1
ATOM 1351 N N . GLY A 1 181 ? 24.800 4.358 -19.764 1.00 93.94 181 GLY A N 1
ATOM 1352 C CA . GLY A 1 181 ? 24.890 4.326 -18.296 1.00 93.94 181 GLY A CA 1
ATOM 1353 C C . GLY A 1 181 ? 23.586 4.651 -17.551 1.00 93.94 181 GLY A C 1
ATOM 1354 O O . GLY A 1 181 ? 23.548 4.527 -16.329 1.00 93.94 181 GLY A O 1
ATOM 1355 N N . GLY A 1 182 ? 22.513 4.989 -18.270 1.00 93.69 182 GLY A N 1
ATOM 1356 C CA . GLY A 1 182 ? 21.196 5.295 -17.716 1.00 93.69 182 GLY A CA 1
ATOM 1357 C C . GLY A 1 182 ? 21.046 6.751 -17.262 1.00 93.69 182 GLY A C 1
ATOM 1358 O O . GLY A 1 182 ? 21.990 7.406 -16.824 1.00 93.69 182 GLY A O 1
ATOM 1359 N N . CYS A 1 183 ? 19.826 7.273 -17.360 1.00 96.44 183 CYS A N 1
ATOM 1360 C CA . CYS A 1 183 ? 19.454 8.602 -16.878 1.00 96.44 183 CYS A CA 1
ATOM 1361 C C . CYS A 1 183 ? 18.002 8.605 -16.381 1.00 96.44 183 CYS A C 1
ATOM 1363 O O . CYS A 1 183 ? 17.239 7.701 -16.707 1.00 96.44 183 CYS A O 1
ATOM 1365 N N . TYR A 1 184 ? 17.620 9.622 -15.609 1.00 94.31 184 TYR A N 1
ATOM 1366 C CA . TYR A 1 184 ? 16.236 9.847 -15.171 1.00 94.31 184 TYR A CA 1
ATOM 1367 C C . TYR A 1 184 ? 15.765 11.259 -15.541 1.00 94.31 184 TYR A C 1
ATOM 1369 O O . TYR A 1 184 ? 16.595 12.138 -15.774 1.00 94.31 184 TYR A O 1
ATOM 1377 N N . TRP A 1 185 ? 14.452 11.484 -15.604 1.00 95.19 185 TRP A N 1
ATOM 1378 C CA . TRP A 1 185 ? 13.882 12.792 -15.939 1.00 95.19 185 TRP A CA 1
ATOM 1379 C C . TRP A 1 185 ? 14.071 13.825 -14.833 1.00 95.19 185 TRP A C 1
ATOM 1381 O O . TRP A 1 185 ? 13.849 13.552 -13.655 1.00 95.19 185 TRP A O 1
ATOM 1391 N N . VAL A 1 186 ? 14.456 15.028 -15.245 1.00 94.00 186 VAL A N 1
ATOM 1392 C CA . VAL A 1 186 ? 14.652 16.209 -14.415 1.00 94.00 186 VAL A CA 1
ATOM 1393 C C . VAL A 1 186 ? 13.870 17.354 -15.045 1.00 94.00 186 VAL A C 1
ATOM 1395 O O . VAL A 1 186 ? 14.141 17.747 -16.180 1.00 94.00 186 VAL A O 1
ATOM 1398 N N . SER A 1 187 ? 12.922 17.916 -14.301 1.00 87.25 187 SER A N 1
ATOM 1399 C CA . SER A 1 187 ? 12.215 19.133 -14.703 1.00 87.25 187 SER A CA 1
ATOM 1400 C C . SER A 1 187 ? 12.929 20.341 -14.104 1.00 87.25 187 SER A C 1
ATOM 1402 O O . SER A 1 187 ? 13.112 20.418 -12.889 1.00 87.25 187 SER A O 1
ATOM 1404 N N . ASN A 1 188 ? 13.346 21.293 -14.940 1.00 86.31 188 ASN A N 1
ATOM 1405 C CA . ASN A 1 188 ? 13.907 22.557 -14.456 1.00 86.31 188 ASN A CA 1
ATOM 1406 C C . ASN A 1 188 ? 12.800 23.599 -14.172 1.00 86.31 188 ASN A C 1
ATOM 1408 O O . ASN A 1 188 ? 11.625 23.375 -14.459 1.00 86.31 188 ASN A O 1
ATOM 1412 N N . LEU A 1 189 ? 13.173 24.778 -13.652 1.00 87.31 189 LEU A N 1
ATOM 1413 C CA . LEU A 1 189 ? 12.230 25.884 -13.379 1.00 87.31 189 LEU A CA 1
ATOM 1414 C C . LEU A 1 189 ? 11.483 26.395 -14.621 1.00 87.31 189 LEU A C 1
ATOM 1416 O O . LEU A 1 189 ? 10.478 27.088 -14.494 1.00 87.31 189 LEU A O 1
ATOM 1420 N N . GLN A 1 190 ? 11.982 26.089 -15.816 1.00 88.81 190 GLN A N 1
ATOM 1421 C CA . GLN A 1 190 ? 11.370 26.481 -17.082 1.00 88.81 190 GLN A CA 1
ATOM 1422 C C . GLN A 1 190 ? 10.416 25.405 -17.621 1.00 88.81 190 GLN A C 1
ATOM 1424 O O . GLN A 1 190 ? 9.901 25.575 -18.723 1.00 88.81 190 GLN A O 1
ATOM 1429 N N . LEU A 1 191 ? 10.184 24.323 -16.861 1.00 88.00 191 LEU A N 1
ATOM 1430 C CA . LEU A 1 191 ? 9.376 23.163 -17.255 1.00 88.00 191 LEU A CA 1
ATOM 1431 C C . LEU A 1 191 ? 9.873 22.511 -18.554 1.00 88.00 191 LEU A C 1
ATOM 1433 O O . LEU A 1 191 ? 9.085 22.041 -19.368 1.00 88.00 191 LEU A O 1
ATOM 1437 N N . VAL A 1 192 ? 11.191 22.516 -18.760 1.00 91.06 192 VAL A N 1
ATOM 1438 C CA . VAL A 1 192 ? 11.827 21.866 -19.904 1.00 91.06 192 VAL A CA 1
ATOM 1439 C C . VAL A 1 192 ? 12.294 20.473 -19.500 1.00 91.06 192 VAL A C 1
ATOM 1441 O O . VAL A 1 192 ? 12.989 20.325 -18.492 1.00 91.06 192 VAL A O 1
ATOM 1444 N N . ASP A 1 193 ? 11.961 19.476 -20.320 1.00 92.44 193 ASP A N 1
ATOM 1445 C CA . ASP A 1 193 ? 12.362 18.088 -20.100 1.00 92.44 193 ASP A CA 1
ATOM 1446 C C . ASP A 1 193 ? 13.866 17.904 -20.336 1.00 92.44 193 ASP A C 1
ATOM 1448 O O . ASP A 1 193 ? 14.394 18.016 -21.453 1.00 92.44 193 ASP A O 1
ATOM 1452 N N . LEU A 1 194 ? 14.583 17.613 -19.253 1.00 95.75 194 LEU A N 1
ATOM 1453 C CA . LEU A 1 194 ? 15.999 17.273 -19.257 1.00 95.75 194 LEU A CA 1
ATOM 1454 C C . LEU A 1 194 ? 16.196 15.892 -18.638 1.00 95.75 194 LEU A C 1
ATOM 1456 O O . LEU A 1 194 ? 15.436 15.479 -17.772 1.00 95.75 194 LEU A O 1
ATOM 1460 N N . CYS A 1 195 ? 17.239 15.173 -19.043 1.00 97.25 195 CYS A N 1
ATOM 1461 C CA . CYS A 1 195 ? 17.668 13.985 -18.316 1.00 97.25 195 CYS A CA 1
ATOM 1462 C C . CYS A 1 195 ? 18.772 14.340 -17.314 1.00 97.25 195 CYS A C 1
ATOM 1464 O O . CYS A 1 195 ? 19.514 15.308 -17.494 1.00 97.25 195 CYS A O 1
ATOM 1466 N N . SER A 1 196 ? 18.929 13.522 -16.280 1.00 96.25 196 SER A N 1
ATOM 1467 C CA . SER A 1 196 ? 19.914 13.700 -15.212 1.00 96.25 196 SER A CA 1
ATOM 1468 C C . SER A 1 196 ? 21.361 13.759 -15.700 1.00 96.25 196 SER A C 1
ATOM 1470 O O . SER A 1 196 ? 22.190 14.394 -15.059 1.00 96.25 196 SER A O 1
ATOM 1472 N N . ALA A 1 197 ? 21.670 13.117 -16.831 1.00 96.88 197 ALA A N 1
ATOM 1473 C CA . ALA A 1 197 ? 22.994 13.164 -17.450 1.00 96.88 197 ALA A CA 1
ATOM 1474 C C . ALA A 1 197 ? 23.276 14.514 -18.129 1.00 96.88 197 ALA A C 1
ATOM 1476 O O . ALA A 1 197 ? 24.428 14.918 -18.268 1.00 96.88 197 ALA A O 1
ATOM 1477 N N . CYS A 1 198 ? 22.225 15.212 -18.562 1.00 96.50 198 CYS A N 1
ATOM 1478 C CA . CYS A 1 198 ? 22.328 16.503 -19.225 1.00 96.50 198 CYS A CA 1
ATOM 1479 C C . CYS A 1 198 ? 22.047 17.687 -18.305 1.00 96.50 198 CYS A C 1
ATOM 1481 O O . CYS A 1 198 ? 22.435 18.795 -18.666 1.00 96.50 198 CYS A O 1
ATOM 1483 N N . ALA A 1 199 ? 21.367 17.491 -17.177 1.00 96.12 199 ALA A N 1
ATOM 1484 C CA . ALA A 1 199 ? 21.084 18.544 -16.210 1.00 96.12 199 ALA A CA 1
ATOM 1485 C C . ALA A 1 199 ? 22.378 19.079 -15.569 1.00 96.12 199 ALA A C 1
ATOM 1487 O O . ALA A 1 199 ? 23.301 18.325 -15.258 1.00 96.12 199 ALA A O 1
ATOM 1488 N N . THR A 1 200 ? 22.460 20.393 -15.363 1.00 95.75 200 THR A N 1
ATOM 1489 C CA . THR A 1 200 ? 23.546 20.999 -14.587 1.00 95.75 200 THR A CA 1
ATOM 1490 C C . THR A 1 200 ? 23.354 20.722 -13.095 1.00 95.75 200 THR A C 1
ATOM 1492 O O . THR A 1 200 ? 22.258 20.401 -12.635 1.00 95.75 200 THR A O 1
ATOM 1495 N N . ALA A 1 201 ? 24.415 20.894 -12.303 1.00 93.31 201 ALA A N 1
ATOM 1496 C CA . ALA A 1 201 ? 24.329 20.751 -10.849 1.00 93.31 201 ALA A CA 1
ATOM 1497 C C . ALA A 1 201 ? 23.288 21.697 -10.214 1.00 93.31 201 ALA A C 1
ATOM 1499 O O . ALA A 1 201 ? 22.648 21.333 -9.233 1.00 93.31 201 ALA A O 1
ATOM 1500 N N . GLU A 1 202 ? 23.091 22.888 -10.787 1.00 91.75 202 GLU A N 1
ATOM 1501 C CA . GLU A 1 202 ? 22.107 23.874 -10.323 1.00 91.75 202 GLU A CA 1
ATOM 1502 C C . GLU A 1 202 ? 20.665 23.455 -10.672 1.00 91.75 202 GLU A C 1
ATOM 1504 O O . GLU A 1 202 ? 19.765 23.536 -9.832 1.00 91.75 202 GLU A O 1
ATOM 1509 N N . GLU A 1 203 ? 20.451 22.905 -11.875 1.00 92.44 203 GLU A N 1
ATOM 1510 C CA . GLU A 1 203 ? 19.162 22.330 -12.295 1.00 92.44 203 GLU A CA 1
ATOM 1511 C C . GLU A 1 203 ? 18.776 21.125 -11.418 1.00 92.44 203 GLU A C 1
ATOM 1513 O O . GLU A 1 203 ? 17.634 21.023 -10.972 1.00 92.44 203 GLU A O 1
ATOM 1518 N N . LEU A 1 204 ? 19.741 20.258 -11.091 1.00 91.38 204 LEU A N 1
ATOM 1519 C CA . LEU A 1 204 ? 19.542 19.125 -10.179 1.00 91.38 204 LEU A CA 1
ATOM 1520 C C . LEU A 1 204 ? 19.246 19.570 -8.742 1.00 91.38 204 LEU A C 1
ATOM 1522 O O . LEU A 1 204 ? 18.376 18.998 -8.084 1.00 91.38 204 LEU A O 1
ATOM 1526 N N . ALA A 1 205 ? 19.938 20.602 -8.250 1.00 88.25 205 ALA A N 1
ATOM 1527 C CA . ALA A 1 205 ? 19.715 21.133 -6.907 1.00 88.25 205 ALA A CA 1
ATOM 1528 C C . ALA A 1 205 ? 18.292 21.686 -6.737 1.00 88.25 205 ALA A C 1
ATOM 1530 O O . ALA A 1 205 ? 17.707 21.552 -5.665 1.00 88.25 205 ALA A O 1
ATOM 1531 N N . THR A 1 206 ? 17.710 22.242 -7.802 1.00 83.12 206 THR A N 1
ATOM 1532 C CA . THR A 1 206 ? 16.357 22.814 -7.776 1.00 83.12 206 THR A CA 1
ATOM 1533 C C . THR A 1 206 ? 15.285 21.747 -7.519 1.00 83.12 206 THR A C 1
ATOM 1535 O O . THR A 1 206 ? 14.367 21.984 -6.737 1.00 83.12 206 THR A O 1
ATOM 1538 N N . MET A 1 207 ? 15.417 20.538 -8.079 1.00 71.75 207 MET A N 1
ATOM 1539 C CA . MET A 1 207 ? 14.454 19.453 -7.817 1.00 71.75 207 MET A CA 1
ATOM 1540 C C . MET A 1 207 ? 14.486 18.944 -6.372 1.00 71.75 207 MET A C 1
ATOM 1542 O O . MET A 1 207 ? 13.513 18.360 -5.900 1.00 71.75 207 MET A O 1
ATOM 1546 N N . SER A 1 208 ? 15.584 19.177 -5.651 1.00 65.31 208 SER A N 1
ATOM 1547 C CA . SER A 1 208 ? 15.701 18.787 -4.246 1.00 65.31 208 SER A CA 1
ATOM 1548 C C . SER A 1 208 ? 15.037 19.784 -3.285 1.00 65.31 208 SER A C 1
ATOM 1550 O O . SER A 1 208 ? 14.977 19.508 -2.086 1.00 65.31 208 SER A O 1
ATOM 1552 N N . ILE A 1 209 ? 14.550 20.925 -3.789 1.00 57.91 209 ILE A N 1
ATOM 1553 C CA . ILE A 1 209 ? 13.924 22.008 -3.018 1.00 57.91 209 ILE A CA 1
ATOM 1554 C C . ILE A 1 209 ? 12.466 22.165 -3.466 1.00 57.91 209 ILE A C 1
ATOM 1556 O O . ILE A 1 209 ? 11.996 23.261 -3.752 1.00 57.91 209 ILE A O 1
ATOM 1560 N N . ILE A 1 210 ? 11.720 21.064 -3.518 1.00 53.16 210 ILE A N 1
ATOM 1561 C CA . ILE A 1 210 ? 10.289 21.153 -3.229 1.00 53.16 210 ILE A CA 1
ATOM 1562 C C . ILE A 1 210 ? 10.189 20.910 -1.721 1.00 53.16 210 ILE A C 1
ATOM 1564 O O . ILE A 1 210 ? 10.145 19.750 -1.302 1.00 53.16 210 ILE A O 1
ATOM 1568 N N . PRO A 1 211 ? 10.247 21.954 -0.865 1.00 47.66 211 PRO A N 1
ATOM 1569 C CA . PRO A 1 211 ? 9.747 21.790 0.488 1.00 47.66 211 PRO A CA 1
ATOM 1570 C C . PRO A 1 211 ? 8.319 21.285 0.322 1.00 47.66 211 PRO A C 1
ATOM 1572 O O . 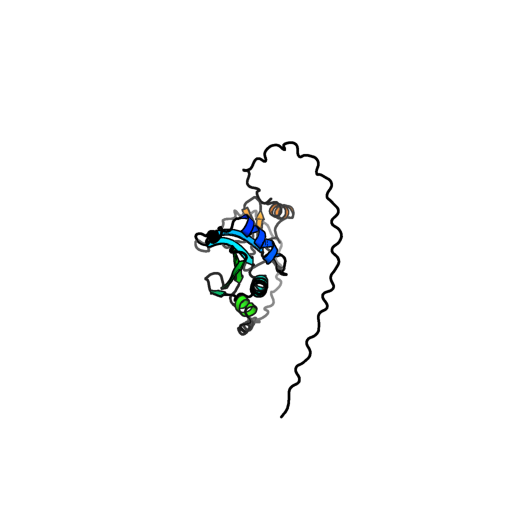PRO A 1 211 ? 7.549 21.885 -0.425 1.00 47.66 211 PRO A O 1
ATOM 1575 N N . ALA A 1 212 ? 7.994 20.146 0.935 1.00 49.78 212 ALA A N 1
ATOM 1576 C CA . ALA A 1 212 ? 6.610 19.713 1.040 1.00 49.78 212 ALA A CA 1
ATOM 1577 C C . ALA A 1 212 ? 5.825 20.930 1.532 1.00 49.78 212 ALA A C 1
ATOM 1579 O O . ALA A 1 212 ? 6.099 21.404 2.637 1.00 49.78 212 ALA A O 1
ATOM 1580 N N . GLU A 1 213 ? 4.979 21.505 0.675 1.00 49.56 213 GLU A N 1
ATOM 1581 C CA . GLU A 1 213 ? 4.180 22.668 1.027 1.00 49.56 213 GLU A CA 1
ATOM 1582 C C . GLU A 1 213 ? 3.397 22.277 2.277 1.00 49.56 213 GLU A C 1
ATOM 1584 O O . GLU A 1 213 ? 2.499 21.435 2.240 1.00 49.56 213 GLU A O 1
ATOM 1589 N N . VAL A 1 214 ? 3.809 22.829 3.417 1.00 53.56 214 VAL A N 1
ATOM 1590 C CA . VAL A 1 214 ? 2.972 22.866 4.604 1.00 53.56 214 VAL A CA 1
ATOM 1591 C C . VAL A 1 214 ? 1.843 23.801 4.192 1.00 53.56 214 VAL A C 1
ATOM 1593 O O . VAL A 1 214 ? 2.140 24.958 3.901 1.00 53.56 214 VAL A O 1
ATOM 1596 N N . PRO A 1 215 ? 0.594 23.329 4.061 1.00 57.34 215 PRO A N 1
ATOM 1597 C CA . PRO A 1 215 ? -0.490 24.182 3.608 1.00 57.34 215 PRO A CA 1
ATOM 1598 C C . PRO A 1 215 ? -0.585 25.407 4.526 1.00 57.34 215 PRO A C 1
ATOM 1600 O O . PRO A 1 215 ? -0.844 25.282 5.725 1.00 57.34 215 PRO A O 1
ATOM 1603 N N . ASP A 1 216 ? -0.332 26.584 3.949 1.00 59.22 216 ASP A N 1
ATOM 1604 C CA . ASP A 1 216 ? -0.494 27.889 4.585 1.00 59.22 216 ASP A CA 1
ATOM 1605 C C . ASP A 1 216 ? -1.965 28.058 4.980 1.00 59.22 216 ASP A C 1
ATOM 1607 O O . ASP A 1 216 ? -2.821 28.388 4.157 1.00 59.22 216 ASP A O 1
ATOM 1611 N N . GLY A 1 217 ? -2.282 27.779 6.244 1.00 49.97 217 GLY A N 1
ATOM 1612 C CA . GLY A 1 217 ? -3.665 27.859 6.705 1.00 49.97 217 GLY A CA 1
ATOM 1613 C C . GLY A 1 217 ? -3.916 27.731 8.201 1.00 49.97 217 GLY A C 1
ATOM 1614 O O . GLY A 1 217 ? -4.984 28.151 8.636 1.00 49.97 217 GLY A O 1
ATOM 1615 N N . GLU A 1 218 ? -2.973 27.238 9.009 1.00 51.09 218 GLU A N 1
ATOM 1616 C CA . GLU A 1 218 ? -3.174 27.174 10.461 1.00 51.09 218 GLU A CA 1
ATOM 1617 C C . GLU A 1 218 ? -2.124 28.006 11.192 1.00 51.09 218 GLU A C 1
ATOM 1619 O O . GLU A 1 218 ? -1.022 27.579 11.530 1.00 51.09 218 GLU A O 1
ATOM 1624 N N . GLN A 1 219 ? -2.490 29.270 11.384 1.00 53.09 219 GLN A N 1
ATOM 1625 C CA . GLN A 1 219 ? -1.784 30.217 12.223 1.00 53.09 219 GLN A CA 1
ATOM 1626 C C . GLN A 1 219 ? -1.779 29.652 13.650 1.00 53.09 219 GLN A C 1
ATOM 1628 O O . GLN A 1 219 ? -2.791 29.725 14.347 1.00 53.09 219 GLN A O 1
ATOM 1633 N N . LEU A 1 220 ? -0.658 29.046 14.069 1.00 57.84 220 LEU A N 1
ATOM 1634 C CA . LEU A 1 220 ? -0.481 28.600 15.450 1.00 57.84 220 LEU A CA 1
ATOM 1635 C C . LEU A 1 220 ? -0.807 29.784 16.377 1.00 57.84 220 LEU A C 1
ATOM 1637 O O . LEU A 1 220 ? -0.191 30.848 16.229 1.00 57.84 220 LEU A O 1
ATOM 1641 N N . PRO A 1 221 ? -1.756 29.643 17.321 1.00 58.31 221 PRO A N 1
ATOM 1642 C CA . PRO A 1 221 ? -2.015 30.689 18.291 1.00 58.31 221 PRO A CA 1
ATOM 1643 C C . PRO A 1 221 ? -0.725 30.980 19.057 1.00 58.31 221 PRO A C 1
ATOM 1645 O O . PRO A 1 221 ? 0.011 30.066 19.437 1.00 58.31 221 PRO A O 1
ATOM 1648 N N . ALA A 1 222 ? -0.449 32.272 19.244 1.00 51.69 222 ALA A N 1
ATOM 1649 C CA . ALA A 1 222 ? 0.694 32.767 19.993 1.00 51.69 222 ALA A CA 1
ATOM 1650 C C . ALA A 1 222 ? 0.854 31.972 21.295 1.00 51.69 222 ALA A C 1
ATOM 1652 O O . ALA A 1 222 ? -0.104 31.842 22.058 1.00 51.69 222 ALA A O 1
ATOM 1653 N N . ALA A 1 223 ? 2.056 31.430 21.500 1.00 49.12 223 ALA A N 1
ATOM 1654 C CA . ALA A 1 223 ? 2.426 30.628 22.653 1.00 49.12 223 ALA A CA 1
ATOM 1655 C C . ALA A 1 223 ? 2.000 31.326 23.953 1.00 49.12 223 ALA A C 1
ATOM 1657 O O . ALA A 1 223 ? 2.642 32.271 24.410 1.00 49.12 223 ALA A O 1
ATOM 1658 N N . ALA A 1 224 ? 0.891 30.863 24.528 1.00 51.19 224 ALA A N 1
ATOM 1659 C CA . ALA A 1 224 ? 0.565 31.138 25.910 1.00 51.19 224 ALA A CA 1
ATOM 1660 C C . ALA A 1 224 ? 1.570 30.377 26.781 1.00 51.19 224 ALA A C 1
ATOM 1662 O O . ALA A 1 224 ? 1.887 29.221 26.489 1.00 51.19 224 ALA A O 1
ATOM 1663 N N . ASP A 1 225 ? 2.070 31.067 27.808 1.00 58.75 225 ASP A N 1
ATOM 1664 C CA . ASP A 1 225 ? 2.943 30.581 28.877 1.00 58.75 225 ASP A CA 1
ATOM 1665 C C . ASP A 1 225 ? 2.843 29.068 29.087 1.00 58.75 225 ASP A C 1
ATOM 1667 O O . ASP A 1 225 ? 1.908 28.558 29.708 1.00 58.75 225 ASP A O 1
ATOM 1671 N N . THR A 1 226 ? 3.820 28.341 28.548 1.00 52.09 226 THR A N 1
ATOM 1672 C CA . THR A 1 226 ? 3.974 26.921 28.844 1.00 52.09 226 THR A CA 1
ATOM 1673 C C . THR A 1 226 ? 4.645 26.829 30.214 1.00 52.09 226 THR A C 1
ATOM 1675 O O . THR A 1 226 ? 5.790 27.272 30.342 1.00 52.09 226 THR A O 1
ATOM 1678 N N . P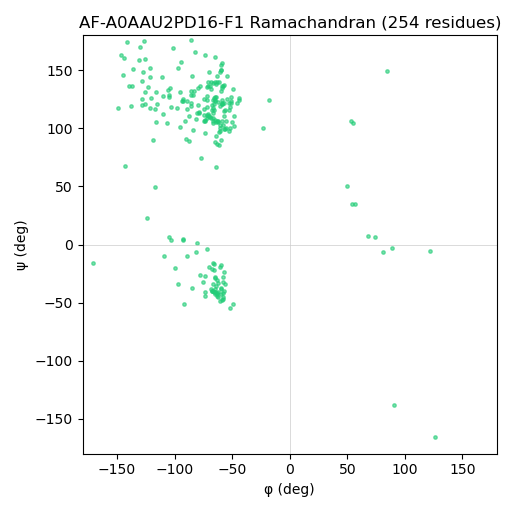RO A 1 227 ? 3.973 26.307 31.256 1.00 64.12 227 PRO A N 1
ATOM 1679 C CA . PRO A 1 227 ? 4.606 26.116 32.550 1.00 64.12 227 PRO A CA 1
ATOM 1680 C C . PRO A 1 227 ? 5.785 25.148 32.418 1.00 64.12 227 PRO A C 1
ATOM 1682 O O . PRO A 1 227 ? 5.715 24.149 31.698 1.00 64.12 227 PRO A O 1
ATOM 1685 N N . GLU A 1 228 ? 6.865 25.475 33.125 1.00 64.50 228 GLU A N 1
ATOM 1686 C CA . GLU A 1 228 ? 8.081 24.675 33.250 1.00 64.50 228 GLU A CA 1
ATOM 1687 C C . GLU A 1 228 ? 7.731 23.190 33.492 1.00 64.50 228 GLU A C 1
ATOM 1689 O O . GLU A 1 228 ? 6.967 22.885 34.416 1.00 64.50 228 GLU A O 1
ATOM 1694 N N . PRO A 1 229 ? 8.224 22.252 32.660 1.00 60.53 229 PRO A N 1
ATOM 1695 C CA . PRO A 1 229 ? 7.853 20.851 32.778 1.00 60.53 229 PRO A CA 1
ATOM 1696 C C . PRO A 1 229 ? 8.357 20.283 34.106 1.00 60.53 229 PRO A C 1
ATOM 1698 O O . PRO A 1 229 ? 9.549 20.328 34.415 1.00 60.53 229 PRO A O 1
ATOM 1701 N N . ALA A 1 230 ? 7.432 19.719 34.885 1.00 67.50 230 ALA A N 1
ATOM 1702 C CA . ALA A 1 230 ? 7.748 19.026 36.124 1.00 67.50 230 ALA A CA 1
ATOM 1703 C C . ALA A 1 230 ? 8.794 17.913 35.885 1.00 67.50 230 ALA A C 1
ATOM 1705 O O . ALA A 1 230 ? 8.769 17.252 34.840 1.00 67.50 230 ALA A O 1
ATOM 1706 N N . PRO A 1 231 ? 9.705 17.670 36.846 1.00 69.12 231 PRO A N 1
ATOM 1707 C CA . PRO A 1 231 ? 10.761 16.677 36.701 1.00 69.12 231 PRO A CA 1
ATOM 1708 C C . PRO A 1 231 ? 10.173 15.284 36.456 1.00 69.12 231 PRO A C 1
ATOM 1710 O O . PRO A 1 231 ? 9.426 14.748 37.275 1.00 69.12 231 PRO A O 1
ATOM 1713 N N . ILE A 1 232 ? 10.541 14.694 35.318 1.00 62.53 232 ILE A N 1
ATOM 1714 C CA . ILE A 1 232 ? 10.124 13.353 34.909 1.00 62.53 232 ILE A CA 1
ATOM 1715 C C . ILE A 1 232 ? 10.651 12.339 35.942 1.00 62.53 232 ILE A C 1
ATOM 1717 O O . ILE A 1 232 ? 11.869 12.269 36.158 1.00 62.53 232 ILE A O 1
ATOM 1721 N N . PRO A 1 233 ? 9.789 11.528 36.585 1.00 57.81 233 PRO A N 1
ATOM 1722 C CA . PRO A 1 233 ? 10.250 10.455 37.453 1.00 57.81 233 PRO A CA 1
ATOM 1723 C C . PRO A 1 233 ? 11.025 9.431 36.619 1.00 57.81 233 PRO A C 1
ATOM 1725 O O . PRO A 1 233 ? 10.543 8.931 35.603 1.00 57.81 233 PRO A O 1
ATOM 1728 N N . ARG A 1 234 ? 12.252 9.119 37.052 1.00 53.12 234 ARG A N 1
ATOM 1729 C CA . ARG A 1 234 ? 13.088 8.080 36.441 1.00 53.12 234 ARG A CA 1
ATOM 1730 C C . ARG A 1 234 ? 12.348 6.742 36.494 1.00 53.12 234 ARG A C 1
ATOM 1732 O O . ARG A 1 234 ? 12.252 6.134 37.558 1.00 53.12 234 ARG A O 1
ATOM 1739 N N . LEU A 1 235 ? 11.847 6.287 35.348 1.00 51.56 235 LEU A N 1
ATOM 1740 C CA . LEU A 1 235 ? 11.354 4.925 35.173 1.00 51.56 235 LEU A CA 1
ATOM 1741 C C . LEU A 1 235 ? 12.508 3.955 35.446 1.00 51.56 235 LEU A C 1
ATOM 1743 O O . LEU A 1 235 ? 13.554 4.009 34.797 1.00 51.56 235 LEU A O 1
ATOM 1747 N N . ALA A 1 236 ? 12.321 3.104 36.453 1.00 54.34 236 ALA A N 1
ATOM 1748 C CA . ALA A 1 236 ? 13.223 2.008 36.756 1.00 54.34 236 ALA A CA 1
ATOM 1749 C C . ALA A 1 236 ? 13.323 1.077 35.540 1.00 54.34 236 ALA A C 1
ATOM 1751 O O . ALA A 1 236 ? 12.314 0.736 34.922 1.00 54.34 236 ALA A O 1
ATOM 1752 N N . SER A 1 237 ? 14.553 0.690 35.200 1.00 54.47 237 SER A N 1
ATOM 1753 C CA . SER A 1 237 ? 14.869 -0.187 34.076 1.00 54.47 237 SER A CA 1
ATOM 1754 C C . SER A 1 237 ? 13.992 -1.446 34.066 1.00 54.47 237 SER A C 1
ATOM 1756 O O . SER A 1 237 ? 13.869 -2.098 35.108 1.00 54.47 237 SER A O 1
ATOM 1758 N N . PRO A 1 238 ? 13.421 -1.842 32.915 1.00 53.69 238 PRO A N 1
ATOM 1759 C CA . PRO A 1 238 ? 12.672 -3.083 32.823 1.00 53.69 238 PRO A CA 1
ATOM 1760 C C . PRO A 1 238 ? 13.617 -4.267 33.042 1.00 53.69 238 PRO A C 1
ATOM 1762 O O . PRO A 1 238 ? 14.609 -4.458 32.335 1.00 53.69 238 PRO A O 1
ATOM 1765 N N . LEU A 1 239 ? 13.299 -5.055 34.067 1.00 56.53 239 LEU A N 1
ATOM 1766 C CA . LEU A 1 239 ? 13.937 -6.324 34.375 1.00 56.53 239 LEU A CA 1
ATOM 1767 C C . LEU A 1 239 ? 13.695 -7.276 33.191 1.00 56.53 239 LEU A C 1
ATOM 1769 O O . LEU A 1 239 ? 12.582 -7.771 33.005 1.00 56.53 239 LEU A O 1
ATOM 1773 N N . MET A 1 240 ? 14.733 -7.501 32.382 1.00 48.84 240 MET A N 1
ATOM 1774 C CA . MET A 1 240 ? 14.762 -8.472 31.284 1.00 48.84 240 MET A CA 1
ATOM 1775 C C . MET A 1 240 ? 14.334 -9.858 31.792 1.00 48.84 240 MET A C 1
ATOM 1777 O O . MET A 1 240 ? 15.138 -10.601 32.356 1.00 48.84 240 MET A O 1
ATOM 1781 N N . HIS A 1 241 ? 13.064 -10.217 31.596 1.00 46.31 241 HIS A N 1
ATOM 1782 C CA . HIS A 1 241 ? 12.590 -11.580 31.799 1.00 46.31 241 HIS A CA 1
ATOM 1783 C C . HIS A 1 241 ? 13.077 -12.429 30.627 1.00 46.31 241 HIS A C 1
ATOM 1785 O O . HIS A 1 241 ? 12.590 -12.321 29.504 1.00 46.31 241 HIS A O 1
ATOM 1791 N N . ARG A 1 242 ? 14.074 -13.274 30.898 1.00 47.38 242 ARG A N 1
ATOM 1792 C CA . ARG A 1 242 ? 14.487 -14.351 29.999 1.00 47.38 242 ARG A CA 1
ATOM 1793 C C . ARG A 1 242 ? 13.325 -15.330 29.847 1.00 47.38 242 ARG A C 1
ATOM 1795 O O . ARG A 1 242 ? 13.042 -16.098 30.762 1.00 47.38 242 ARG A O 1
ATOM 1802 N N . ILE A 1 243 ? 12.674 -15.308 28.689 1.00 50.47 243 ILE A N 1
ATOM 1803 C CA . ILE A 1 243 ? 11.752 -16.363 28.270 1.00 50.47 243 ILE A CA 1
ATOM 1804 C C . ILE A 1 243 ? 12.611 -17.587 27.935 1.00 50.47 243 ILE A C 1
ATOM 1806 O O . ILE A 1 243 ? 13.370 -17.583 26.967 1.00 50.47 243 ILE A O 1
ATOM 1810 N N . ALA A 1 244 ? 12.541 -18.616 28.778 1.00 48.50 244 ALA A N 1
ATOM 1811 C CA . ALA A 1 244 ? 13.140 -19.910 28.495 1.00 48.50 244 ALA A CA 1
ATOM 1812 C C . ALA A 1 244 ? 12.288 -20.624 27.437 1.00 48.50 244 ALA A C 1
ATOM 1814 O O . ALA A 1 244 ? 11.179 -21.077 27.717 1.00 48.50 244 ALA A O 1
ATOM 1815 N N . VAL A 1 245 ? 12.806 -20.712 26.214 1.00 46.38 245 VAL A N 1
ATOM 1816 C CA . VAL A 1 245 ? 12.229 -21.542 25.154 1.00 46.38 245 VAL A CA 1
ATOM 1817 C C . VAL A 1 245 ? 12.462 -23.001 25.540 1.00 46.38 245 VAL A C 1
ATOM 1819 O O . VAL A 1 245 ? 13.599 -23.467 25.575 1.00 46.38 245 VAL A O 1
ATOM 1822 N N . THR A 1 246 ? 11.391 -23.713 25.886 1.00 53.97 246 THR A N 1
ATOM 1823 C CA . THR A 1 246 ? 11.443 -25.164 26.107 1.00 53.97 246 THR A CA 1
ATOM 1824 C C . THR A 1 246 ? 11.414 -25.849 24.738 1.00 53.97 246 THR A C 1
ATOM 1826 O O . THR A 1 246 ? 10.459 -25.627 23.993 1.00 53.97 246 THR A O 1
ATOM 1829 N N . PRO A 1 247 ? 12.433 -26.637 24.355 1.00 56.31 247 PRO A N 1
ATOM 1830 C CA . PRO A 1 247 ? 12.403 -27.363 23.092 1.00 56.31 247 PRO A CA 1
ATOM 1831 C C . PRO A 1 247 ? 11.342 -28.469 23.145 1.00 56.31 247 PRO A C 1
ATOM 1833 O O . PRO A 1 247 ? 11.252 -29.216 24.121 1.00 56.31 247 PRO A O 1
ATOM 1836 N N . ALA A 1 248 ? 10.541 -28.561 22.084 1.00 54.47 248 ALA A N 1
ATOM 1837 C CA . ALA A 1 248 ? 9.576 -29.633 21.887 1.00 54.47 248 ALA A CA 1
ATOM 1838 C C . ALA A 1 248 ? 10.310 -30.973 21.713 1.00 54.47 248 ALA A C 1
ATOM 1840 O O . ALA A 1 248 ? 11.209 -31.097 20.880 1.00 54.47 248 ALA A O 1
ATOM 1841 N N . LEU A 1 249 ? 9.928 -31.964 22.519 1.00 61.75 249 LEU A N 1
ATOM 1842 C CA . LEU A 1 249 ? 10.388 -33.346 22.391 1.00 61.75 249 LEU A CA 1
ATOM 1843 C C . LEU A 1 249 ? 9.849 -33.959 21.084 1.00 61.75 249 LEU A C 1
ATOM 1845 O O . LEU A 1 249 ? 8.682 -33.727 20.756 1.00 61.75 249 LEU A O 1
ATOM 1849 N N . PRO A 1 250 ? 10.655 -34.742 20.344 1.00 65.06 250 PRO A N 1
ATOM 1850 C CA . PRO A 1 250 ? 10.175 -35.462 19.172 1.00 65.06 250 PRO A CA 1
ATOM 1851 C C . PRO A 1 250 ? 9.196 -36.569 19.583 1.00 65.06 250 PRO A C 1
ATOM 1853 O O . PRO A 1 250 ? 9.399 -37.253 20.586 1.00 65.06 250 PRO A O 1
ATOM 1856 N N . ALA A 1 251 ? 8.134 -36.727 18.794 1.00 61.03 251 ALA A N 1
ATOM 1857 C CA . ALA A 1 251 ? 7.178 -37.816 18.925 1.00 61.03 251 ALA A CA 1
ATOM 1858 C C . ALA A 1 251 ? 7.863 -39.151 18.597 1.00 61.03 251 ALA A C 1
ATOM 1860 O O . ALA A 1 251 ? 8.479 -39.292 17.542 1.00 61.03 251 ALA A O 1
ATOM 1861 N N . GLU A 1 252 ? 7.767 -40.117 19.509 1.00 64.00 252 GLU A N 1
ATOM 1862 C CA . GLU A 1 252 ? 8.189 -41.492 19.260 1.00 64.00 252 GLU A CA 1
ATOM 1863 C C . GLU A 1 252 ? 7.160 -42.175 18.350 1.00 64.00 252 GLU A C 1
ATOM 1865 O O . GLU A 1 252 ? 6.018 -42.417 18.747 1.00 64.00 252 GLU A O 1
ATOM 1870 N N . ASP A 1 253 ? 7.572 -42.473 17.117 1.00 64.81 253 ASP A N 1
ATOM 1871 C CA . ASP A 1 253 ? 6.847 -43.351 16.204 1.00 64.81 253 ASP A CA 1
ATOM 1872 C C . ASP A 1 253 ? 6.852 -44.782 16.760 1.00 64.81 253 ASP A C 1
ATOM 1874 O O . ASP A 1 253 ? 7.869 -45.481 16.765 1.00 64.81 253 ASP A O 1
ATOM 1878 N N . GLY A 1 254 ? 5.687 -45.227 17.230 1.00 65.38 254 GLY A N 1
ATOM 1879 C CA . GLY A 1 254 ? 5.433 -46.620 17.572 1.00 65.38 254 GLY A CA 1
ATOM 1880 C C . GLY A 1 254 ? 5.335 -47.476 16.310 1.00 65.38 254 GLY A C 1
ATOM 1881 O O . GLY A 1 254 ? 4.367 -47.372 15.557 1.00 65.38 254 GLY A O 1
ATOM 1882 N N . GLN A 1 255 ? 6.318 -48.350 16.098 1.00 59.56 255 GLN A N 1
ATOM 1883 C CA . GLN A 1 255 ? 6.220 -49.460 15.151 1.00 59.56 255 GLN A CA 1
ATOM 1884 C C . GLN A 1 255 ? 5.515 -50.653 15.809 1.00 59.56 255 GLN A C 1
ATOM 1886 O O . GLN A 1 255 ? 5.878 -51.073 16.910 1.00 59.56 255 GLN A O 1
ATOM 1891 N N . ALA A 1 256 ? 4.499 -51.156 15.105 1.00 63.81 256 ALA A N 1
ATOM 1892 C CA . ALA A 1 256 ? 3.834 -52.436 15.329 1.00 63.81 256 ALA A CA 1
ATOM 1893 C C . ALA A 1 256 ? 4.563 -53.571 14.594 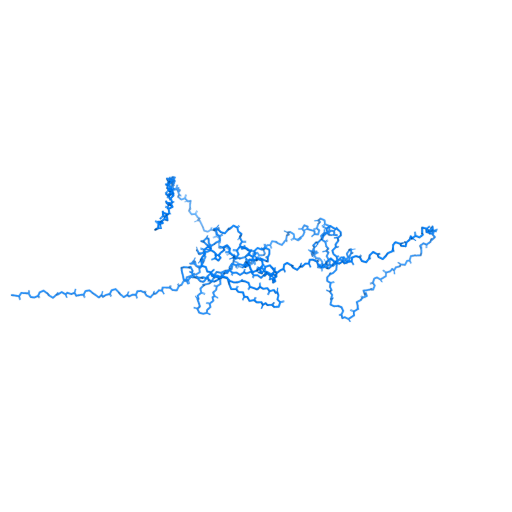1.00 63.81 256 ALA A C 1
ATOM 1895 O O . ALA A 1 256 ? 5.176 -53.284 13.539 1.00 63.81 256 ALA A O 1
#

Nearest PDB structures (foldseek):
  8r50-assembly1_A  TM=5.363E-01  e=7.645E-02  Mus musculus
  4e80-assembly1_A  TM=5.185E-01  e=1.817E-01  Schizosaccharomyces pombe 972h-
  1dhy-assembly1_A  TM=4.912E-01  e=7.080E-01  Pseudomonas sp.
  7wt6-assembly1_A  TM=5.236E-01  e=1.398E+00  Mycobacteriaceae bacterium